Protein AF-A0AAD9UPV0-F1 (afdb_monomer)

pLDDT: mean 84.67, std 16.64, range [31.12, 98.31]

Sequence (282 aa):
MSSLKITVLGAGQDVGRSCIVATFPSRRIMLDCGAHCGFLDHRRYPALQLLGNVKDYDAHVAILSSRQGEQDACSSDQDEDLDPFMQNAAEKDASKRSKAREERFLMACKKQAMKKTLENVTSTVDCAIMSHFHMDHVGALPFYTEHIGYRGPIYMTFPTRGLSPILLRDCAQVSANRAKGQDPSRNVSILLNRNVKQAPISEEQLQELDPWSFTIDNVAKSFTRAIPMQLRATHNVSRVNITPYYAGHVLGASVVHVECDGLSLVYTGLLDFAQQCGSRGL

Structure (mmCIF, N/CA/C/O backbone):
data_AF-A0AAD9UPV0-F1
#
_entry.id   AF-A0AAD9UPV0-F1
#
loop_
_atom_site.group_PDB
_atom_site.id
_atom_site.type_symbol
_atom_site.label_atom_id
_atom_site.label_alt_id
_atom_site.label_comp_id
_atom_site.label_asym_id
_atom_site.label_entity_id
_atom_site.label_seq_id
_atom_site.pdbx_PDB_ins_code
_atom_site.Cartn_x
_atom_site.Cartn_y
_atom_site.Cartn_z
_atom_site.occupancy
_atom_site.B_iso_or_equiv
_atom_site.auth_seq_id
_atom_site.auth_comp_id
_atom_site.auth_asym_id
_atom_site.auth_atom_id
_atom_site.pdbx_PDB_model_num
ATOM 1 N N . MET A 1 1 ? -16.221 11.833 23.357 1.00 55.97 1 MET A N 1
ATOM 2 C CA . MET A 1 1 ? -16.811 11.275 22.122 1.00 55.97 1 MET A CA 1
ATOM 3 C C . MET A 1 1 ? -15.747 10.430 21.447 1.00 55.97 1 MET A C 1
ATOM 5 O O . MET A 1 1 ? -14.678 10.964 21.181 1.00 55.97 1 MET A O 1
ATOM 9 N N . SER A 1 2 ? -15.984 9.133 21.239 1.00 78.25 2 SER A N 1
ATOM 10 C CA . SER A 1 2 ? -15.152 8.322 20.345 1.00 78.25 2 SER A CA 1
ATOM 11 C C . SER A 1 2 ? -15.348 8.848 18.921 1.00 78.25 2 SER A C 1
ATOM 13 O O . SER A 1 2 ? -16.478 8.938 18.448 1.00 78.25 2 SER A O 1
ATOM 15 N N . SER A 1 3 ? -14.273 9.284 18.267 1.00 90.06 3 SER A N 1
ATOM 16 C CA . SER A 1 3 ? -14.327 9.805 16.900 1.00 90.06 3 SER A CA 1
ATOM 17 C C . SER A 1 3 ? -13.547 8.896 15.955 1.00 90.06 3 SER A C 1
ATOM 19 O O . SER A 1 3 ? -12.445 8.449 16.268 1.00 90.06 3 SER A O 1
ATOM 21 N N . LEU A 1 4 ? -14.143 8.616 14.796 1.00 95.06 4 LEU A N 1
ATOM 22 C CA . LEU A 1 4 ? -13.495 7.966 13.662 1.00 95.06 4 LEU A CA 1
ATOM 23 C C . LEU A 1 4 ? -13.110 9.050 12.658 1.00 95.06 4 LEU A C 1
ATOM 25 O O . LEU A 1 4 ? -13.969 9.802 12.198 1.00 95.06 4 LEU A O 1
ATOM 29 N N . LYS A 1 5 ? -11.826 9.129 12.304 1.00 96.50 5 LYS A N 1
ATOM 30 C CA . LYS A 1 5 ? -11.332 10.037 11.264 1.00 96.50 5 LYS A CA 1
ATOM 31 C C . LYS A 1 5 ? -10.938 9.242 10.027 1.00 96.50 5 LYS A C 1
ATOM 33 O O . LYS A 1 5 ? -10.112 8.337 10.117 1.00 96.50 5 LYS A O 1
ATOM 38 N N . ILE A 1 6 ? -11.479 9.625 8.876 1.00 97.06 6 ILE A N 1
ATOM 39 C CA . ILE A 1 6 ? -11.099 9.070 7.577 1.00 97.06 6 ILE A CA 1
ATOM 40 C C . ILE A 1 6 ? -10.195 10.068 6.859 1.00 97.06 6 ILE A C 1
ATOM 42 O O . ILE A 1 6 ? -10.564 11.227 6.673 1.00 97.06 6 ILE A O 1
ATOM 46 N N . THR A 1 7 ? -9.017 9.611 6.451 1.00 96.94 7 THR A N 1
ATOM 47 C CA . THR A 1 7 ? -8.080 10.378 5.629 1.00 96.94 7 THR A CA 1
ATOM 48 C C . THR A 1 7 ? -7.904 9.651 4.303 1.00 96.94 7 THR A C 1
ATOM 50 O O . THR A 1 7 ? -7.454 8.508 4.277 1.00 96.94 7 THR A O 1
ATOM 53 N N . VAL A 1 8 ? -8.249 10.305 3.198 1.00 97.25 8 VAL A N 1
ATOM 54 C CA . VAL A 1 8 ? -8.070 9.752 1.851 1.00 97.25 8 VAL A CA 1
ATOM 55 C C . VAL A 1 8 ? -6.688 10.156 1.342 1.00 97.25 8 VAL A C 1
ATOM 57 O O . VAL A 1 8 ? -6.403 11.345 1.221 1.00 97.25 8 VAL A O 1
ATOM 60 N N . LEU A 1 9 ? -5.821 9.175 1.082 1.00 96.56 9 LEU A N 1
ATOM 61 C CA . LEU A 1 9 ? -4.462 9.392 0.568 1.00 96.56 9 LEU A CA 1
ATOM 62 C C . LEU A 1 9 ? -4.374 9.215 -0.953 1.00 96.56 9 LEU A C 1
ATOM 64 O O . LEU A 1 9 ? -3.438 9.711 -1.579 1.00 96.56 9 LEU A O 1
ATOM 68 N N . GLY A 1 10 ? -5.337 8.516 -1.548 1.00 95.75 10 GLY A N 1
ATOM 69 C CA . GLY A 1 10 ? -5.476 8.336 -2.989 1.00 95.75 10 GLY A CA 1
ATOM 70 C C . GLY A 1 10 ? -6.873 7.830 -3.354 1.00 95.75 10 GLY A C 1
ATOM 71 O O . GLY A 1 10 ? -7.651 7.485 -2.465 1.00 95.75 10 GLY A O 1
ATOM 72 N N . ALA A 1 11 ? -7.207 7.853 -4.647 1.00 92.31 11 ALA A N 1
ATOM 73 C CA . ALA A 1 11 ? -8.563 7.660 -5.188 1.00 92.31 11 ALA A CA 1
ATOM 74 C C . ALA A 1 11 ? -9.633 8.669 -4.696 1.00 92.31 11 ALA A C 1
ATOM 76 O O . ALA A 1 11 ? -10.836 8.446 -4.825 1.00 92.31 11 ALA A O 1
ATOM 77 N N . GLY A 1 12 ? -9.221 9.809 -4.129 1.00 89.19 12 GLY A N 1
ATOM 78 C CA . GLY A 1 12 ? -10.128 10.910 -3.796 1.00 89.19 12 GLY A CA 1
ATOM 79 C C . GLY A 1 12 ? -10.375 11.789 -5.019 1.00 89.19 12 GLY A C 1
ATOM 80 O O . GLY A 1 12 ? -9.472 12.518 -5.412 1.00 89.19 12 GLY A O 1
ATOM 81 N N . GLN A 1 13 ? -11.579 11.724 -5.600 1.00 89.75 13 GLN A N 1
ATOM 82 C CA . GLN A 1 13 ? -11.924 12.400 -6.869 1.00 89.75 13 GLN A CA 1
ATOM 83 C C . GLN A 1 13 ? -11.008 12.003 -8.046 1.00 89.75 13 GLN A C 1
ATOM 85 O O . GLN A 1 13 ? -10.804 12.781 -8.974 1.00 89.75 13 GLN A O 1
ATOM 90 N N . ASP A 1 14 ? -10.447 10.794 -7.997 1.00 88.50 14 ASP A N 1
ATOM 91 C CA . ASP A 1 14 ? -9.485 10.269 -8.967 1.00 88.50 14 ASP A CA 1
ATOM 92 C C . ASP A 1 14 ? -9.620 8.739 -9.046 1.00 88.50 14 ASP A C 1
ATOM 94 O O . ASP A 1 14 ? -10.119 8.118 -8.104 1.00 88.50 14 ASP A O 1
ATOM 98 N N . VAL A 1 15 ? -9.173 8.125 -10.143 1.00 88.44 15 VAL A N 1
ATOM 99 C CA . VAL A 1 15 ? -9.162 6.662 -10.318 1.00 88.44 15 VAL A CA 1
ATOM 100 C C . VAL A 1 15 ? -7.724 6.170 -10.279 1.00 88.44 15 VAL A C 1
ATOM 102 O O . VAL A 1 15 ? -6.872 6.657 -11.012 1.00 88.44 15 VAL A O 1
ATOM 105 N N . GLY A 1 16 ? -7.450 5.170 -9.447 1.00 90.31 16 GLY A N 1
ATOM 106 C CA . GLY A 1 16 ? -6.096 4.672 -9.230 1.00 90.31 16 GLY A CA 1
ATOM 107 C C . GLY A 1 16 ? -5.569 5.016 -7.844 1.00 90.31 16 GLY A C 1
ATOM 108 O O . GLY A 1 16 ? -6.123 5.866 -7.143 1.00 90.31 16 GLY A O 1
ATOM 109 N N . ARG A 1 17 ? -4.449 4.384 -7.464 1.00 95.62 17 ARG A N 1
ATOM 110 C CA . ARG A 1 17 ? -3.730 4.634 -6.197 1.00 95.62 17 ARG A CA 1
ATOM 111 C C . ARG A 1 17 ? -4.622 4.626 -4.947 1.00 95.62 17 ARG A C 1
ATOM 113 O O . ARG A 1 17 ? -4.410 5.429 -4.039 1.00 95.62 17 ARG A O 1
ATOM 120 N N . SER A 1 18 ? -5.613 3.738 -4.897 1.00 97.69 18 SER A N 1
ATOM 121 C CA . SER A 1 18 ? -6.549 3.620 -3.778 1.00 97.69 18 SER A CA 1
ATOM 122 C C . SER A 1 18 ? -5.794 3.431 -2.470 1.00 97.69 18 SER A C 1
ATOM 124 O O . SER A 1 18 ? -4.971 2.524 -2.336 1.00 97.69 18 SER A O 1
ATOM 126 N N . CYS A 1 19 ? -6.038 4.334 -1.524 1.00 98.06 19 CYS A N 1
ATOM 127 C CA . CYS A 1 19 ? -5.463 4.265 -0.191 1.00 98.06 19 CYS A CA 1
ATOM 128 C C . CYS A 1 19 ? -6.255 5.167 0.749 1.00 98.06 19 CYS A C 1
ATOM 130 O O . CYS A 1 19 ? -6.278 6.394 0.598 1.00 98.06 19 CYS A O 1
ATOM 132 N N . ILE A 1 20 ? -6.912 4.553 1.723 1.00 98.12 20 ILE A N 1
ATOM 133 C CA . ILE A 1 20 ? -7.723 5.238 2.724 1.00 98.12 20 ILE A CA 1
ATOM 134 C C . ILE A 1 20 ? -7.208 4.846 4.098 1.00 98.12 20 ILE A C 1
ATOM 136 O O . ILE A 1 20 ? -6.902 3.690 4.358 1.00 98.12 20 ILE A O 1
ATOM 140 N N . VAL A 1 21 ? -7.120 5.810 5.002 1.00 97.94 21 VAL A N 1
ATOM 141 C CA . VAL A 1 21 ? -6.643 5.587 6.361 1.00 97.94 21 VAL A CA 1
ATOM 142 C C . VAL A 1 21 ? -7.761 5.899 7.338 1.00 97.94 21 VAL A C 1
ATOM 144 O O . VAL A 1 21 ? -8.195 7.045 7.462 1.00 97.94 21 VAL A O 1
ATOM 147 N N . ALA A 1 22 ? -8.213 4.869 8.043 1.00 97.44 22 ALA A N 1
ATOM 148 C CA . ALA A 1 22 ? -9.207 4.962 9.097 1.00 97.44 22 ALA A CA 1
ATOM 149 C C . ALA A 1 22 ? -8.503 5.053 10.454 1.00 97.44 22 ALA A C 1
ATOM 151 O O . ALA A 1 22 ? -7.816 4.125 10.873 1.00 97.44 22 ALA A O 1
ATOM 152 N N . THR A 1 23 ? -8.649 6.186 11.136 1.00 96.81 23 THR A N 1
ATOM 153 C CA . THR A 1 23 ? -8.103 6.411 12.480 1.00 96.81 23 THR A CA 1
ATOM 154 C C . THR A 1 23 ? -9.227 6.298 13.500 1.00 96.81 23 THR A C 1
ATOM 156 O O . THR A 1 23 ? -10.042 7.211 13.639 1.00 96.81 23 THR A O 1
ATOM 159 N N . PHE A 1 24 ? -9.261 5.159 14.178 1.00 95.69 24 PHE A N 1
ATOM 160 C CA . PHE A 1 24 ? -10.041 4.903 15.382 1.00 95.69 24 PHE A CA 1
ATOM 161 C C . PHE A 1 24 ? -9.331 5.511 16.605 1.00 95.69 24 PHE A C 1
ATOM 163 O O . PHE A 1 24 ? -8.149 5.859 16.517 1.00 95.69 24 PHE A O 1
ATOM 170 N N . PRO A 1 25 ? -10.011 5.632 17.760 1.00 94.25 25 PRO A N 1
ATOM 171 C CA . PRO A 1 25 ? -9.398 6.146 18.983 1.00 94.25 25 PRO A CA 1
ATOM 172 C C . PRO A 1 25 ? -8.113 5.422 19.405 1.00 94.25 25 PRO A C 1
ATOM 174 O O . PRO A 1 25 ? -7.173 6.077 19.849 1.00 94.25 25 PRO A O 1
ATOM 177 N N . SER A 1 26 ? -8.060 4.093 19.271 1.00 92.62 26 SER A N 1
ATOM 178 C CA . SER A 1 26 ? -6.908 3.286 19.692 1.00 92.62 26 SER A CA 1
ATOM 179 C C . SER A 1 26 ? -6.050 2.750 18.547 1.00 92.62 26 SER A C 1
ATOM 181 O O . SER A 1 26 ? -4.950 2.261 18.809 1.00 92.62 26 SER A O 1
ATOM 183 N N . ARG A 1 27 ? -6.537 2.805 17.299 1.00 94.19 27 ARG A N 1
ATOM 184 C CA . ARG A 1 27 ? -5.902 2.155 16.142 1.00 94.19 27 ARG A CA 1
ATOM 185 C C . ARG A 1 27 ? -6.005 2.971 14.864 1.00 94.19 27 ARG A C 1
ATOM 187 O O . ARG A 1 27 ? -6.999 3.648 14.618 1.00 94.19 27 ARG A O 1
ATOM 194 N N . ARG A 1 28 ? -5.014 2.841 13.989 1.00 96.06 28 ARG A N 1
ATOM 195 C CA . ARG A 1 28 ? -5.025 3.394 12.635 1.00 96.06 28 ARG A CA 1
ATOM 196 C C . ARG A 1 28 ? -4.822 2.285 11.612 1.00 96.06 28 ARG A C 1
ATOM 198 O O . ARG A 1 28 ? -3.816 1.585 11.625 1.00 96.06 28 ARG A O 1
ATOM 205 N N . ILE A 1 29 ? -5.778 2.156 10.702 1.00 97.00 29 ILE A N 1
ATOM 206 C CA . ILE A 1 29 ? -5.852 1.071 9.724 1.00 97.00 29 ILE A CA 1
ATOM 207 C C . ILE A 1 29 ? -5.754 1.667 8.325 1.00 97.00 29 ILE A C 1
ATOM 209 O O . ILE A 1 29 ? -6.460 2.625 8.006 1.00 97.00 29 ILE A O 1
ATOM 213 N N . MET A 1 30 ? -4.884 1.101 7.493 1.00 98.12 30 MET A N 1
ATOM 214 C CA . MET A 1 30 ? -4.795 1.423 6.070 1.00 98.12 30 MET A CA 1
ATOM 215 C C . MET A 1 30 ? -5.649 0.442 5.264 1.00 98.12 30 MET A C 1
ATOM 217 O O . MET A 1 30 ? -5.526 -0.769 5.412 1.00 98.12 30 MET A O 1
ATOM 221 N N . LEU A 1 31 ? -6.504 0.974 4.403 1.00 98.19 31 LEU A N 1
ATOM 222 C CA . LEU A 1 31 ? -7.364 0.253 3.476 1.00 98.19 31 LEU A CA 1
ATOM 223 C C . LEU A 1 31 ? -6.836 0.513 2.067 1.00 98.19 31 LEU A C 1
ATOM 225 O O . LEU A 1 31 ? -6.863 1.654 1.601 1.00 98.19 31 LEU A O 1
ATOM 229 N N . ASP A 1 32 ? -6.351 -0.547 1.431 1.00 98.31 32 ASP A N 1
ATOM 230 C CA . ASP A 1 32 ? -5.623 -0.534 0.163 1.00 98.31 32 ASP A CA 1
ATOM 231 C C . ASP A 1 32 ? -4.346 0.328 0.136 1.00 98.31 32 ASP A C 1
ATOM 233 O O . ASP A 1 32 ? -4.127 1.263 0.910 1.00 98.31 32 ASP A O 1
ATOM 237 N N . CYS A 1 33 ? -3.437 -0.055 -0.755 1.00 97.81 33 CYS A N 1
ATOM 238 C CA . CYS A 1 33 ? -2.178 0.625 -1.020 1.00 97.81 33 CYS A CA 1
ATOM 239 C C . CYS A 1 33 ? -1.845 0.474 -2.510 1.00 97.81 33 CYS A C 1
ATOM 241 O O . CYS A 1 33 ? -0.976 -0.298 -2.925 1.00 97.81 33 CYS A O 1
ATOM 243 N N . GLY A 1 34 ? -2.613 1.177 -3.335 1.00 97.50 34 GLY A N 1
ATOM 244 C CA . GLY A 1 34 ? -2.556 1.081 -4.786 1.00 97.50 34 GLY A CA 1
ATOM 245 C C . GLY A 1 34 ? -1.535 1.979 -5.464 1.00 97.50 34 GLY A C 1
ATOM 246 O O . GLY A 1 34 ? -1.057 2.947 -4.883 1.00 97.50 34 GLY A O 1
ATOM 247 N N . ALA A 1 35 ? -1.303 1.738 -6.752 1.00 96.62 35 ALA A N 1
ATOM 248 C CA . ALA A 1 35 ? -0.568 2.632 -7.641 1.00 96.62 35 ALA A CA 1
ATOM 249 C C . ALA A 1 35 ? -1.458 3.161 -8.776 1.00 96.62 35 ALA A C 1
ATOM 251 O O . ALA A 1 35 ? -2.405 2.514 -9.211 1.00 96.62 35 ALA A O 1
ATOM 252 N N . HIS A 1 36 ? -1.139 4.341 -9.289 1.00 94.81 36 HIS A N 1
ATOM 253 C CA . HIS A 1 36 ? -1.743 4.907 -10.482 1.00 94.81 36 HIS A CA 1
ATOM 254 C C . HIS A 1 36 ? -0.853 4.590 -11.691 1.00 94.81 36 HIS A C 1
ATOM 256 O O . HIS A 1 36 ? 0.172 5.237 -11.911 1.00 94.81 36 HIS A O 1
ATOM 262 N N . CYS A 1 37 ? -1.255 3.611 -12.505 1.00 86.38 37 CYS A N 1
ATOM 263 C CA . CYS A 1 37 ? -0.453 3.093 -13.624 1.00 86.38 37 CYS A CA 1
ATOM 264 C C . CYS A 1 37 ? -0.162 4.123 -14.733 1.00 86.38 37 CYS A C 1
ATOM 266 O O . CYS A 1 37 ? 0.770 3.938 -15.513 1.00 86.38 37 CYS A O 1
ATOM 268 N N . GLY A 1 38 ? -0.934 5.213 -14.803 1.00 86.69 38 GLY A N 1
ATOM 269 C CA . GLY A 1 38 ? -0.711 6.296 -15.765 1.00 86.69 38 GLY A CA 1
ATOM 270 C C . GLY A 1 38 ? 0.412 7.273 -15.396 1.00 86.69 38 GLY A C 1
ATOM 271 O O . GLY A 1 38 ? 0.881 7.998 -16.271 1.00 86.69 38 GLY A O 1
ATOM 272 N N . PHE A 1 39 ? 0.868 7.305 -14.136 1.00 88.50 39 PHE A N 1
ATOM 273 C CA . PHE A 1 39 ? 1.894 8.253 -13.693 1.00 88.50 39 PHE A CA 1
ATOM 274 C C . PHE A 1 39 ? 3.249 7.576 -13.518 1.00 88.50 39 PHE A C 1
ATOM 276 O O . PHE A 1 39 ? 3.375 6.505 -12.925 1.00 88.50 39 PHE A O 1
ATOM 283 N N . LEU A 1 40 ? 4.287 8.253 -14.003 1.00 82.25 40 LEU A N 1
ATOM 284 C CA . LEU A 1 40 ? 5.673 7.842 -13.801 1.00 82.25 40 LEU A CA 1
ATOM 285 C C . LEU A 1 40 ? 6.378 8.600 -12.677 1.00 82.25 40 LEU A C 1
ATOM 287 O O . LEU A 1 40 ? 7.463 8.196 -12.281 1.00 82.25 40 LEU A O 1
ATOM 291 N N . ASP A 1 41 ? 5.771 9.664 -12.168 1.00 83.94 41 ASP A N 1
ATOM 292 C CA . ASP A 1 41 ? 6.351 10.516 -11.140 1.00 83.94 41 ASP A CA 1
ATOM 293 C C . ASP A 1 41 ? 5.821 10.174 -9.738 1.00 83.94 41 ASP A C 1
ATOM 295 O O . ASP A 1 41 ? 5.123 9.183 -9.526 1.00 83.94 41 ASP A O 1
ATOM 299 N N . HIS A 1 42 ? 6.120 11.040 -8.769 1.00 83.00 42 HIS A N 1
ATOM 300 C CA . HIS A 1 42 ? 5.623 10.964 -7.393 1.00 83.00 42 HIS A CA 1
ATOM 301 C C . HIS A 1 42 ? 4.093 10.807 -7.242 1.00 83.00 42 HIS A C 1
ATOM 303 O O . HIS A 1 42 ? 3.641 10.348 -6.197 1.00 83.00 42 HIS A O 1
ATOM 309 N N . ARG A 1 43 ? 3.278 11.152 -8.253 1.00 89.56 43 ARG A N 1
ATOM 310 C CA . ARG A 1 43 ? 1.815 10.960 -8.240 1.00 89.56 43 ARG A CA 1
ATOM 311 C C . ARG A 1 43 ? 1.406 9.501 -8.440 1.00 89.56 43 ARG A C 1
ATOM 313 O O . ARG A 1 43 ? 0.238 9.180 -8.232 1.00 89.56 43 ARG A O 1
ATOM 320 N N . ARG A 1 44 ? 2.345 8.629 -8.831 1.00 93.25 44 ARG A N 1
ATOM 321 C CA . ARG A 1 44 ? 2.142 7.183 -8.995 1.00 93.25 44 ARG A CA 1
ATOM 322 C C . ARG A 1 44 ? 1.604 6.532 -7.727 1.00 93.25 44 ARG A C 1
ATOM 324 O O . ARG A 1 44 ? 0.796 5.619 -7.829 1.00 93.25 44 ARG A O 1
ATOM 331 N N . TYR A 1 45 ? 2.030 6.975 -6.551 1.00 96.00 45 TYR A N 1
ATOM 332 C CA . TYR A 1 45 ? 1.614 6.379 -5.283 1.00 96.00 45 TYR A CA 1
ATOM 333 C C . TYR A 1 45 ? 0.698 7.307 -4.483 1.00 96.00 45 TYR A C 1
ATOM 335 O O . TYR A 1 45 ? 0.546 8.485 -4.830 1.00 96.00 45 TYR A O 1
ATOM 343 N N . PRO A 1 46 ? 0.051 6.784 -3.427 1.00 96.75 46 PRO A N 1
ATOM 344 C CA . PRO A 1 46 ? -0.756 7.595 -2.536 1.00 96.75 46 PRO A CA 1
ATOM 345 C C . PRO A 1 46 ? 0.085 8.681 -1.866 1.00 96.75 46 PRO A C 1
ATOM 347 O O . PRO A 1 46 ? 1.306 8.561 -1.740 1.00 96.75 46 PRO A O 1
ATOM 350 N N . ALA A 1 47 ? -0.580 9.726 -1.382 1.00 95.06 47 ALA A N 1
ATOM 351 C CA . ALA A 1 47 ? 0.029 10.829 -0.647 1.00 95.06 47 ALA A CA 1
ATOM 352 C C . ALA A 1 47 ? 0.463 10.408 0.775 1.00 95.06 47 ALA A C 1
ATOM 354 O O . ALA A 1 47 ? -0.030 10.924 1.778 1.00 95.06 47 ALA A O 1
ATOM 355 N N . LEU A 1 48 ? 1.391 9.452 0.871 1.00 95.06 48 LEU A N 1
ATOM 356 C CA . LEU A 1 48 ? 1.855 8.848 2.123 1.00 95.06 48 LEU A CA 1
ATOM 357 C C . LEU A 1 48 ? 2.466 9.868 3.092 1.00 95.06 48 LEU A C 1
ATOM 359 O O . LEU A 1 48 ? 2.411 9.655 4.299 1.00 95.06 48 LEU A O 1
ATOM 363 N N . GLN A 1 49 ? 2.976 11.002 2.602 1.00 92.94 49 GLN A N 1
ATOM 364 C CA . GLN A 1 49 ? 3.482 12.095 3.437 1.00 92.94 49 GLN A CA 1
ATOM 365 C C . GLN A 1 49 ? 2.438 12.628 4.434 1.00 92.94 49 GLN A C 1
ATOM 367 O O . GLN A 1 49 ? 2.805 13.113 5.500 1.00 92.94 49 GLN A O 1
ATOM 372 N N . LEU A 1 50 ? 1.142 12.484 4.131 1.00 93.94 50 LEU A N 1
ATOM 373 C CA . LEU A 1 50 ? 0.047 12.892 5.018 1.00 93.94 50 LEU A CA 1
ATOM 374 C C . LEU A 1 50 ? -0.124 11.970 6.240 1.00 93.94 50 LEU A C 1
ATOM 376 O O . LEU A 1 50 ? -0.914 12.280 7.131 1.00 93.94 50 LEU A O 1
ATOM 380 N N . LEU A 1 51 ? 0.579 10.831 6.293 1.00 93.56 51 LEU A N 1
ATOM 381 C CA . LEU A 1 51 ? 0.641 9.992 7.494 1.00 93.56 51 LEU A CA 1
ATOM 382 C C . LEU A 1 51 ? 1.461 10.653 8.610 1.00 93.56 51 LEU A C 1
ATOM 384 O O . LEU A 1 51 ? 1.168 10.419 9.784 1.00 93.56 51 LEU A O 1
ATOM 388 N N . GLY A 1 52 ? 2.464 11.456 8.237 1.00 90.75 52 GLY A N 1
ATOM 389 C CA . GLY A 1 52 ? 3.337 12.199 9.141 1.00 90.75 52 GLY A CA 1
ATOM 390 C C . GLY A 1 52 ? 3.007 13.693 9.176 1.00 90.75 52 GLY A C 1
ATOM 391 O O . GLY A 1 52 ? 1.887 14.115 8.886 1.00 90.75 52 GLY A O 1
ATOM 392 N N . ASN A 1 53 ? 3.995 14.510 9.542 1.00 91.00 53 ASN A N 1
ATOM 393 C CA . ASN A 1 53 ? 3.854 15.963 9.559 1.00 91.00 53 ASN A CA 1
ATOM 394 C C . ASN A 1 53 ? 4.235 16.567 8.199 1.00 91.00 53 ASN A C 1
ATOM 396 O O . ASN A 1 53 ? 5.393 16.532 7.784 1.00 91.00 53 ASN A O 1
ATOM 400 N N . VAL A 1 54 ? 3.252 17.167 7.526 1.00 91.38 54 VAL A N 1
ATOM 401 C CA . VAL A 1 54 ? 3.422 17.768 6.193 1.00 91.38 54 VAL A CA 1
ATOM 402 C C . VAL A 1 54 ? 4.437 18.913 6.205 1.00 91.38 54 VAL A C 1
ATOM 404 O O . VAL A 1 54 ? 5.212 19.041 5.266 1.00 91.38 54 VAL A O 1
ATOM 407 N N . LYS A 1 55 ? 4.506 19.699 7.289 1.00 92.44 55 LYS A N 1
ATOM 408 C CA . LYS A 1 55 ? 5.471 20.806 7.389 1.00 92.44 55 LYS A CA 1
ATOM 409 C C . LYS A 1 55 ? 6.913 20.304 7.385 1.00 92.44 55 LYS A C 1
ATOM 411 O O . LYS A 1 55 ? 7.771 20.910 6.751 1.00 92.44 55 LYS A O 1
ATOM 416 N N . ASP A 1 56 ? 7.157 19.183 8.059 1.00 92.12 56 ASP A N 1
ATOM 417 C CA . ASP A 1 56 ? 8.483 18.570 8.120 1.00 92.12 56 ASP A CA 1
ATOM 418 C C . ASP A 1 56 ? 8.853 17.974 6.757 1.00 92.12 56 ASP A C 1
ATOM 420 O O . ASP A 1 56 ? 9.988 18.112 6.303 1.00 92.12 56 ASP A O 1
ATOM 424 N N . TYR A 1 57 ? 7.879 17.376 6.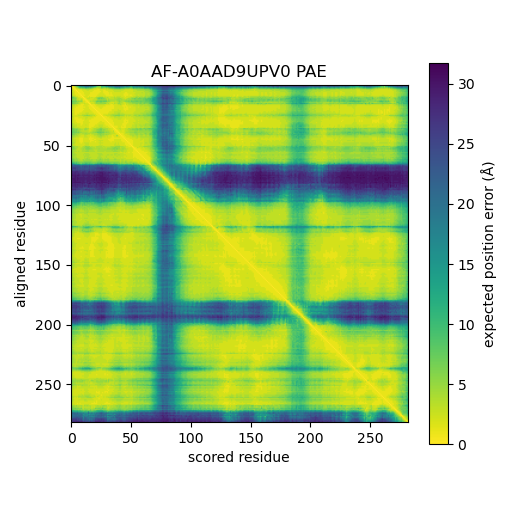060 1.00 93.06 57 TYR A N 1
ATOM 425 C CA . TYR A 1 57 ? 8.053 16.918 4.681 1.00 93.06 57 TYR A CA 1
ATOM 426 C C . TYR A 1 57 ? 8.430 18.066 3.737 1.00 93.06 57 TYR A C 1
ATOM 428 O O . TYR A 1 57 ? 9.440 17.963 3.041 1.00 93.06 57 TYR A O 1
ATOM 436 N N . ASP A 1 58 ? 7.679 19.168 3.745 1.00 93.25 58 ASP A N 1
ATOM 437 C CA . ASP A 1 58 ? 7.941 20.320 2.874 1.00 93.25 58 ASP A CA 1
ATOM 438 C C . ASP A 1 58 ? 9.309 20.952 3.174 1.00 93.25 58 ASP A C 1
ATOM 440 O O . ASP A 1 58 ? 10.068 21.266 2.254 1.00 93.25 58 ASP A O 1
ATOM 444 N N . ALA A 1 59 ? 9.676 21.057 4.457 1.00 93.75 59 ALA A N 1
ATOM 445 C CA . ALA A 1 59 ? 10.997 21.518 4.873 1.00 93.75 59 ALA A CA 1
ATOM 446 C C . ALA A 1 59 ? 12.115 20.588 4.372 1.00 93.75 59 ALA A C 1
ATOM 448 O O . ALA A 1 59 ? 13.130 21.056 3.852 1.00 93.75 59 ALA A O 1
ATOM 449 N N . HIS A 1 60 ? 11.938 19.267 4.475 1.00 93.38 60 HIS A N 1
ATOM 450 C CA . HIS A 1 60 ? 12.901 18.306 3.942 1.00 93.38 60 HIS A CA 1
ATOM 451 C C . HIS A 1 60 ? 13.028 18.384 2.422 1.00 93.38 60 HIS A C 1
ATOM 453 O O . HIS A 1 60 ? 14.149 18.318 1.922 1.00 93.38 60 HIS A O 1
ATOM 459 N N . VAL A 1 61 ? 11.919 18.538 1.692 1.00 93.00 61 VAL A N 1
ATOM 460 C CA . VAL A 1 61 ? 11.955 18.717 0.235 1.00 93.00 61 VAL A CA 1
ATOM 461 C C . VAL A 1 61 ? 12.754 19.969 -0.113 1.00 93.00 61 VAL A C 1
ATOM 463 O O . VAL A 1 61 ? 13.683 19.857 -0.906 1.00 93.00 61 VAL A O 1
ATOM 466 N N . ALA A 1 62 ? 12.471 21.107 0.530 1.00 92.94 62 ALA A N 1
ATOM 467 C CA . ALA A 1 62 ? 13.164 22.370 0.274 1.00 92.94 62 ALA A CA 1
ATOM 468 C C . ALA A 1 62 ? 14.682 22.280 0.520 1.00 92.94 62 ALA A C 1
ATOM 470 O O . ALA A 1 62 ? 15.473 22.732 -0.309 1.00 92.94 62 ALA A O 1
ATOM 471 N N . ILE A 1 63 ? 15.094 21.648 1.626 1.00 93.31 63 ILE A N 1
ATOM 472 C CA . ILE A 1 63 ? 16.512 21.445 1.975 1.00 93.31 63 ILE A CA 1
ATOM 473 C C . ILE A 1 63 ? 17.210 20.499 0.989 1.00 93.31 63 ILE A C 1
ATOM 475 O O . ILE A 1 63 ? 18.383 20.677 0.672 1.00 93.31 63 ILE A O 1
ATOM 479 N N . LEU A 1 64 ? 16.526 19.446 0.537 1.00 91.06 64 LEU A N 1
ATOM 480 C CA . LEU A 1 64 ? 17.115 18.476 -0.386 1.00 91.06 64 LEU A CA 1
ATOM 481 C C . LEU A 1 64 ? 17.212 19.034 -1.806 1.00 91.06 64 LEU A C 1
ATOM 483 O O . LEU A 1 64 ? 18.209 18.777 -2.474 1.00 91.06 64 LEU A O 1
ATOM 487 N N . SER A 1 65 ? 16.227 19.822 -2.243 1.00 89.12 65 SER A N 1
ATOM 488 C CA . SER A 1 65 ? 16.255 20.460 -3.558 1.00 89.12 65 SER A CA 1
ATOM 489 C C . SER A 1 65 ? 17.297 21.575 -3.657 1.00 89.12 65 SER A C 1
ATOM 491 O O . SER A 1 65 ? 17.894 21.744 -4.713 1.00 89.12 65 SER A O 1
ATOM 493 N N . SER A 1 66 ? 17.570 22.320 -2.577 1.00 85.81 66 SER A N 1
ATOM 494 C CA . SER A 1 66 ? 18.555 23.415 -2.611 1.00 85.81 66 SER A CA 1
ATOM 495 C C . SER A 1 66 ? 20.004 22.934 -2.748 1.00 85.81 66 SER A C 1
ATOM 497 O O . SER A 1 66 ? 20.830 23.639 -3.321 1.00 85.81 66 SER A O 1
ATOM 499 N N . ARG A 1 67 ? 20.311 21.709 -2.301 1.00 76.75 67 ARG A N 1
ATOM 500 C CA . ARG A 1 67 ? 21.646 21.088 -2.420 1.00 76.75 67 ARG A CA 1
ATOM 501 C C . ARG A 1 67 ? 22.078 20.790 -3.860 1.00 76.75 67 ARG A C 1
ATOM 503 O O . ARG A 1 67 ? 23.256 20.544 -4.093 1.00 76.75 67 ARG A O 1
ATOM 510 N N . GLN A 1 68 ? 21.152 20.820 -4.817 1.00 61.47 68 GLN A N 1
ATOM 511 C CA . GLN A 1 68 ? 21.445 20.619 -6.238 1.00 61.47 68 GLN A CA 1
ATOM 512 C C . GLN A 1 68 ? 22.284 21.766 -6.825 1.00 61.47 68 GLN A C 1
ATOM 514 O O . GLN A 1 68 ? 23.204 21.526 -7.604 1.00 61.47 68 GLN A O 1
ATOM 519 N N . GLY A 1 69 ? 22.020 23.005 -6.385 1.00 52.16 69 GLY A N 1
ATOM 520 C CA . GLY A 1 69 ? 22.693 24.202 -6.899 1.00 52.16 69 GLY A CA 1
ATOM 521 C C . GLY A 1 69 ? 24.191 24.269 -6.585 1.00 52.16 69 GLY A C 1
ATOM 522 O O . GLY A 1 69 ? 24.928 24.942 -7.296 1.00 52.16 69 GLY A O 1
ATOM 523 N N . GLU A 1 70 ? 24.658 23.549 -5.561 1.00 47.31 70 GLU A N 1
ATOM 524 C CA . GLU A 1 70 ? 26.078 23.507 -5.184 1.00 47.31 70 GLU A CA 1
ATOM 525 C C . GLU A 1 70 ? 26.873 22.432 -5.948 1.00 47.31 70 GLU A C 1
ATOM 527 O O . GLU A 1 70 ? 28.081 22.577 -6.117 1.00 47.31 70 GLU A O 1
ATOM 532 N N . GLN A 1 71 ? 26.224 21.366 -6.437 1.00 44.38 71 GLN A N 1
ATOM 533 C CA . GLN A 1 71 ? 26.898 20.273 -7.158 1.00 44.38 71 GLN A CA 1
ATOM 534 C C . GLN A 1 71 ? 26.976 20.503 -8.671 1.00 44.38 71 GLN A C 1
ATOM 536 O O . GLN A 1 71 ? 27.987 20.154 -9.283 1.00 44.38 71 GLN A O 1
ATOM 541 N N . ASP A 1 72 ? 25.965 21.130 -9.277 1.00 42.38 72 ASP A N 1
ATOM 542 C CA . ASP A 1 72 ? 25.970 21.403 -10.722 1.00 42.38 72 ASP A CA 1
ATOM 543 C C . ASP A 1 72 ? 26.964 22.525 -11.109 1.00 42.38 72 ASP A C 1
ATOM 545 O O . ASP A 1 72 ? 27.456 22.543 -12.236 1.00 42.38 72 ASP A O 1
ATOM 549 N N . ALA A 1 73 ? 27.367 23.389 -10.164 1.00 37.34 73 ALA A N 1
ATOM 550 C CA . ALA A 1 73 ? 28.384 24.434 -10.365 1.00 37.34 73 ALA A CA 1
ATOM 551 C C . ALA A 1 73 ? 29.824 23.903 -10.557 1.00 37.34 73 ALA A C 1
ATOM 553 O O . ALA A 1 73 ? 30.718 24.673 -10.896 1.00 37.34 73 ALA A O 1
ATOM 554 N N . CYS A 1 74 ? 30.064 22.605 -10.336 1.00 31.12 74 CYS A N 1
ATOM 555 C CA . CYS A 1 74 ? 31.395 21.986 -10.375 1.00 31.12 74 CYS A CA 1
ATOM 556 C C . CYS A 1 74 ? 31.634 21.106 -11.625 1.00 31.12 74 CYS A C 1
ATOM 558 O O . CYS A 1 74 ? 32.662 20.445 -11.719 1.00 31.12 74 CYS A O 1
ATOM 560 N N . SER A 1 75 ? 30.691 21.044 -12.579 1.00 37.06 75 SER A N 1
ATOM 561 C CA . SER A 1 75 ? 30.762 20.089 -13.710 1.00 37.06 75 SER A CA 1
ATOM 562 C C . SER A 1 75 ? 30.595 20.694 -15.111 1.00 37.06 75 SER A C 1
ATOM 564 O O . SER A 1 75 ? 30.397 19.957 -16.074 1.00 37.06 75 SER A O 1
ATOM 566 N N . SER A 1 76 ? 30.707 22.017 -15.256 1.00 36.41 76 SER A N 1
ATOM 567 C CA . SER A 1 76 ? 30.764 22.666 -16.570 1.00 36.41 76 SER A CA 1
ATOM 568 C C . SER A 1 76 ? 32.202 22.763 -17.079 1.00 36.41 76 SER A C 1
ATOM 570 O O . SER A 1 76 ? 32.803 23.825 -16.971 1.00 36.41 76 SER A O 1
ATOM 572 N N . ASP A 1 77 ? 32.746 21.689 -17.646 1.00 38.41 77 ASP A N 1
ATOM 573 C CA . ASP A 1 77 ? 33.929 21.805 -18.497 1.00 38.41 77 ASP A CA 1
ATOM 574 C C . ASP A 1 77 ? 33.838 20.830 -19.679 1.00 38.41 77 ASP A C 1
ATOM 576 O O . ASP A 1 77 ? 33.751 19.618 -19.497 1.00 38.41 77 ASP A O 1
ATOM 580 N N . GLN A 1 78 ? 33.928 21.437 -20.869 1.00 43.97 78 GLN A N 1
ATOM 581 C CA . GLN A 1 78 ? 34.256 20.883 -22.189 1.00 43.97 78 GLN A CA 1
ATOM 582 C C . GLN A 1 78 ? 33.156 20.146 -22.967 1.00 43.97 78 GLN A C 1
ATOM 584 O O . GLN A 1 78 ? 32.857 18.991 -22.706 1.00 43.97 78 GLN A O 1
ATOM 589 N N . ASP A 1 79 ? 32.661 20.822 -24.010 1.00 34.16 79 ASP A N 1
ATOM 590 C CA . ASP A 1 79 ? 32.319 20.227 -25.309 1.00 34.16 79 ASP A CA 1
ATOM 591 C C . ASP A 1 79 ? 32.495 21.332 -26.378 1.00 34.16 79 ASP A C 1
ATOM 593 O O . ASP A 1 79 ? 31.576 22.106 -26.655 1.00 34.16 79 ASP A O 1
ATOM 597 N N . GLU A 1 80 ? 33.711 21.458 -26.927 1.00 45.53 80 GLU A N 1
ATOM 598 C CA . GLU A 1 80 ? 33.970 22.213 -28.163 1.00 45.53 80 GLU A CA 1
ATOM 599 C C . GLU A 1 80 ? 33.899 21.268 -29.379 1.00 45.53 80 GLU A C 1
ATOM 601 O O . GLU A 1 80 ? 34.270 20.099 -29.296 1.00 45.53 80 GLU A O 1
ATOM 606 N N . ASP A 1 81 ? 33.431 21.827 -30.500 1.00 48.75 81 ASP A N 1
ATOM 607 C CA . ASP A 1 81 ? 33.337 21.274 -31.862 1.00 48.75 81 ASP A CA 1
ATOM 608 C C . ASP A 1 81 ? 32.170 20.320 -32.198 1.00 48.75 81 ASP A C 1
ATOM 610 O O . ASP A 1 81 ? 32.327 19.113 -32.384 1.00 48.75 81 ASP A O 1
ATOM 614 N N . LEU A 1 82 ? 30.982 20.904 -32.436 1.00 50.28 82 LEU A N 1
ATOM 615 C CA . LEU A 1 82 ? 29.891 20.269 -33.194 1.00 50.28 82 LEU A CA 1
ATOM 616 C C . LEU A 1 82 ? 29.357 21.166 -34.327 1.00 50.28 82 LEU A C 1
ATOM 618 O O . LEU A 1 82 ? 29.146 22.367 -34.161 1.00 50.28 82 LEU A O 1
ATOM 622 N N . ASP A 1 83 ? 29.111 20.518 -35.467 1.00 54.62 83 ASP A N 1
ATOM 623 C CA . ASP A 1 83 ? 28.750 21.061 -36.785 1.00 54.62 83 ASP A CA 1
ATOM 624 C C . ASP A 1 83 ? 27.476 21.963 -36.768 1.00 54.62 83 ASP A C 1
ATOM 626 O O . ASP A 1 83 ? 26.440 21.543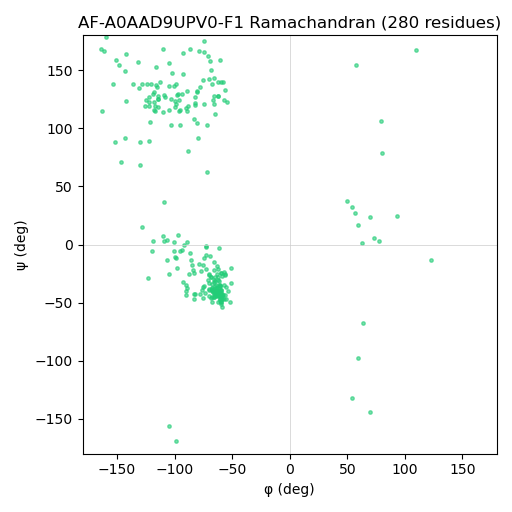 -36.226 1.00 54.62 83 ASP A O 1
ATOM 630 N N . PRO A 1 84 ? 27.466 23.166 -37.393 1.00 57.59 84 PRO A N 1
ATOM 631 C CA . PRO A 1 84 ? 26.399 24.170 -37.224 1.00 57.59 84 PRO A CA 1
ATOM 63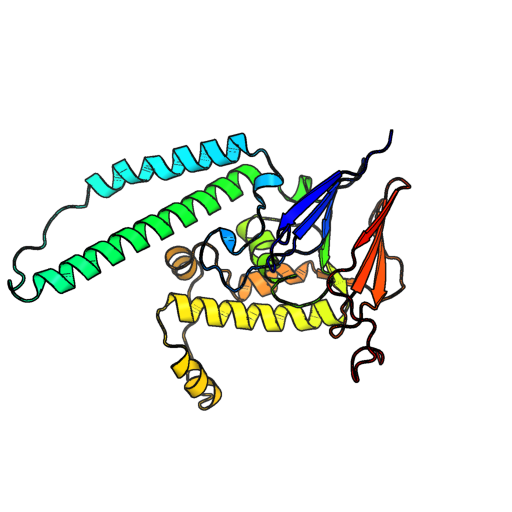2 C C . PRO A 1 84 ? 24.983 23.762 -37.672 1.00 57.59 84 PRO A C 1
ATOM 634 O O . PRO A 1 84 ? 23.992 24.341 -37.229 1.00 57.59 84 PRO A O 1
ATOM 637 N N . PHE A 1 85 ? 24.844 22.755 -38.543 1.00 54.59 85 PHE A N 1
ATOM 638 C CA . PHE A 1 85 ? 23.536 22.286 -39.031 1.00 54.59 85 PHE A CA 1
ATOM 639 C C . PHE A 1 85 ? 22.861 21.239 -38.121 1.00 54.59 85 PHE A C 1
ATOM 641 O O . PHE A 1 85 ? 21.662 20.990 -38.260 1.00 54.59 85 PHE A O 1
ATOM 648 N N . MET A 1 86 ? 23.594 20.650 -37.166 1.00 54.41 86 MET A N 1
ATOM 649 C CA . MET A 1 86 ? 23.087 19.659 -36.197 1.00 54.41 86 MET A CA 1
ATOM 650 C C . MET A 1 86 ? 22.751 20.275 -34.824 1.00 54.41 86 MET A C 1
ATOM 652 O O . MET A 1 86 ? 22.065 19.642 -34.016 1.00 54.41 86 MET A O 1
ATOM 656 N N . GLN A 1 87 ? 23.167 21.522 -34.574 1.00 55.50 87 GLN A N 1
ATOM 657 C CA . GLN A 1 87 ? 23.015 22.216 -33.288 1.00 55.50 87 GLN A CA 1
ATOM 658 C C . GLN A 1 87 ? 21.553 22.349 -32.845 1.00 55.50 87 GLN A C 1
ATOM 660 O O . GLN A 1 87 ? 21.234 22.013 -31.715 1.00 55.50 87 GLN A O 1
ATOM 665 N N . ASN A 1 88 ? 20.616 22.687 -33.735 1.00 54.75 88 ASN A N 1
ATOM 666 C CA . ASN A 1 88 ? 19.210 22.886 -33.344 1.00 54.75 88 ASN A CA 1
ATOM 667 C C . ASN A 1 88 ? 18.492 21.614 -32.838 1.00 54.75 88 ASN A C 1
ATOM 669 O O . ASN A 1 88 ? 17.557 21.703 -32.037 1.00 54.75 88 ASN A O 1
ATOM 673 N N . ALA A 1 89 ? 18.873 20.427 -33.327 1.00 55.66 89 ALA A N 1
ATOM 674 C CA . ALA A 1 89 ? 18.321 19.154 -32.853 1.00 55.66 89 ALA A CA 1
ATOM 675 C C . ALA A 1 89 ? 19.044 18.686 -31.582 1.00 55.66 89 ALA A C 1
ATOM 677 O O . ALA A 1 89 ? 18.389 18.297 -30.614 1.00 55.66 89 ALA A O 1
ATOM 678 N N . ALA A 1 90 ? 20.375 18.814 -31.559 1.00 57.97 90 ALA A N 1
ATOM 679 C CA . ALA A 1 90 ? 21.211 18.486 -30.410 1.00 57.97 90 ALA A CA 1
ATOM 680 C C . ALA A 1 90 ? 20.908 19.373 -29.188 1.00 57.97 90 ALA A C 1
ATOM 682 O O . ALA A 1 90 ? 20.786 18.855 -28.084 1.00 57.97 90 ALA A O 1
ATOM 683 N N . GLU A 1 91 ? 20.681 20.675 -29.371 1.00 59.19 91 GLU A N 1
ATOM 684 C CA . GLU A 1 91 ? 20.301 21.624 -28.315 1.00 59.19 91 GLU A CA 1
ATOM 685 C C . GLU A 1 91 ? 18.904 21.333 -27.754 1.00 59.19 91 GLU A C 1
ATOM 687 O O . GLU A 1 91 ? 18.693 21.358 -26.538 1.00 59.19 91 GLU A O 1
ATOM 692 N N . LYS A 1 92 ? 17.934 20.995 -28.619 1.00 59.38 92 LYS A N 1
ATOM 693 C CA . LYS A 1 92 ? 16.593 20.572 -28.178 1.00 59.38 92 LYS A CA 1
ATOM 694 C C . LYS A 1 92 ? 16.648 19.268 -27.387 1.00 59.38 92 LYS A C 1
ATOM 696 O O . LYS A 1 92 ? 15.930 19.134 -26.393 1.00 59.38 92 LYS A O 1
ATOM 701 N N . ASP A 1 93 ? 17.487 18.324 -27.797 1.00 61.09 93 ASP A N 1
ATOM 702 C CA . ASP A 1 93 ? 17.668 17.058 -27.088 1.00 61.09 93 ASP A CA 1
ATOM 703 C C . ASP A 1 93 ? 18.478 17.222 -25.794 1.00 61.09 93 ASP A C 1
ATOM 705 O O . ASP A 1 93 ? 18.130 16.607 -24.783 1.00 61.09 93 ASP A O 1
ATOM 709 N N . ALA A 1 94 ? 19.474 18.110 -25.761 1.00 64.25 94 ALA A N 1
ATOM 710 C CA . ALA A 1 94 ? 20.216 18.479 -24.556 1.00 64.25 94 ALA A CA 1
ATOM 711 C C . ALA A 1 94 ? 19.306 19.164 -23.523 1.00 64.25 94 ALA A C 1
ATOM 713 O O . ALA A 1 94 ? 19.292 18.777 -22.353 1.00 64.25 94 ALA A O 1
ATOM 714 N N . SER A 1 95 ? 18.456 20.101 -23.961 1.00 68.81 95 SER A N 1
ATOM 715 C CA . SER A 1 95 ? 17.463 20.761 -23.104 1.00 68.81 95 SER A CA 1
ATOM 716 C C . SER A 1 95 ? 16.451 19.767 -22.516 1.00 68.81 95 SER A C 1
ATOM 718 O O . SER A 1 95 ? 16.145 19.818 -21.323 1.00 68.81 95 SER A O 1
ATOM 720 N N . LYS A 1 96 ? 15.965 18.803 -23.312 1.00 69.81 96 LYS A N 1
ATOM 721 C CA . LYS A 1 96 ? 15.075 17.730 -22.827 1.00 69.81 96 LYS A CA 1
ATOM 722 C C . LYS A 1 96 ? 15.763 16.804 -21.824 1.00 69.81 96 LYS A C 1
ATOM 724 O O . LYS A 1 96 ? 15.150 16.444 -20.821 1.00 69.81 96 LYS A O 1
ATOM 729 N N . ARG A 1 97 ? 17.018 16.417 -22.078 1.00 67.25 97 ARG A N 1
ATOM 730 C CA . ARG A 1 97 ? 17.810 15.574 -21.164 1.00 67.25 97 ARG A CA 1
ATOM 731 C C . ARG A 1 97 ? 18.076 16.282 -19.837 1.00 67.25 97 ARG A C 1
ATOM 733 O O . ARG A 1 97 ? 17.933 15.652 -18.794 1.00 67.25 97 ARG A O 1
ATOM 740 N N . SER A 1 98 ? 18.389 17.577 -19.882 1.00 76.25 98 SER A N 1
ATOM 741 C CA . SER A 1 98 ? 18.575 18.417 -18.695 1.00 76.25 98 SER A CA 1
ATOM 742 C C . SER A 1 98 ? 17.303 18.468 -17.837 1.00 76.25 98 SER A C 1
ATOM 744 O O . SER A 1 98 ? 17.340 18.099 -16.664 1.00 76.25 98 SER A O 1
ATOM 746 N N . LYS A 1 99 ? 16.142 18.750 -18.447 1.00 79.94 99 LYS A N 1
ATOM 747 C CA . LYS A 1 99 ? 14.843 18.731 -17.745 1.00 79.94 99 LYS A CA 1
ATOM 748 C C . LYS A 1 99 ? 14.504 17.367 -17.143 1.00 79.94 99 LYS A C 1
ATOM 750 O O . LYS A 1 99 ? 14.070 17.287 -16.001 1.00 79.94 99 LYS A O 1
ATOM 755 N N . ALA A 1 100 ? 14.730 16.280 -17.882 1.00 78.62 100 ALA A N 1
ATOM 756 C CA . ALA A 1 100 ? 14.473 14.930 -17.379 1.00 78.62 100 ALA A CA 1
ATOM 757 C C . ALA A 1 100 ? 15.383 14.563 -16.192 1.00 78.62 100 ALA A C 1
ATOM 759 O O . ALA A 1 100 ? 14.950 13.866 -15.273 1.00 78.62 100 ALA A O 1
ATOM 760 N N . ARG A 1 101 ? 16.641 15.026 -16.196 1.00 83.50 101 ARG A N 1
ATOM 761 C CA . ARG A 1 101 ? 17.575 14.851 -15.075 1.00 83.50 101 ARG A CA 1
ATOM 762 C C . ARG A 1 101 ? 17.104 15.623 -13.841 1.00 83.50 101 ARG A C 1
ATOM 764 O O . ARG A 1 101 ? 17.085 15.050 -12.755 1.00 83.50 101 ARG A O 1
ATOM 771 N N . GLU A 1 102 ? 16.677 16.869 -14.016 1.00 85.06 102 GLU A N 1
ATOM 772 C CA . GLU A 1 102 ? 16.140 17.708 -12.939 1.00 85.06 102 GLU A CA 1
ATOM 773 C C . GLU A 1 102 ? 14.861 17.111 -12.327 1.00 85.06 102 GLU A C 1
ATOM 775 O O . GLU A 1 102 ? 14.747 16.984 -11.107 1.00 85.06 102 GLU A O 1
ATOM 780 N N . GLU A 1 103 ? 13.930 16.633 -13.158 1.00 85.00 103 GLU A N 1
ATOM 781 C CA . GLU A 1 103 ? 12.719 15.953 -12.688 1.00 85.00 103 GLU A CA 1
ATOM 782 C C . GLU A 1 103 ? 13.041 14.691 -11.875 1.00 85.00 103 GLU A C 1
ATOM 784 O O . GLU A 1 103 ? 12.459 14.479 -10.808 1.00 85.00 103 GLU A O 1
ATOM 789 N N . ARG A 1 104 ? 13.987 13.861 -12.338 1.00 87.00 104 ARG A N 1
ATOM 790 C CA . ARG A 1 104 ? 14.430 12.661 -11.604 1.00 87.00 104 ARG A CA 1
ATOM 791 C C . ARG A 1 104 ? 15.068 13.014 -10.268 1.00 87.00 104 ARG A C 1
ATOM 793 O O . ARG A 1 104 ? 14.772 12.360 -9.267 1.00 87.00 104 ARG A O 1
ATOM 800 N N . PHE A 1 105 ? 15.895 14.055 -10.237 1.00 89.56 105 PHE A N 1
ATOM 801 C CA . PHE A 1 105 ? 16.493 14.540 -9.000 1.00 89.56 105 PHE A CA 1
ATOM 802 C C . PHE A 1 105 ? 15.413 14.988 -8.008 1.00 89.56 105 PHE A C 1
ATOM 804 O O . PHE A 1 105 ? 15.378 14.512 -6.872 1.00 89.56 105 PHE A O 1
ATOM 811 N N . LEU A 1 106 ? 14.448 15.797 -8.455 1.00 90.25 106 LEU A N 1
ATOM 812 C CA . LEU A 1 106 ? 13.333 16.229 -7.613 1.00 90.25 106 LEU A CA 1
ATOM 813 C C . LEU A 1 106 ? 12.506 15.039 -7.096 1.00 90.25 106 LEU A C 1
ATOM 815 O O . LEU A 1 106 ? 12.081 15.026 -5.937 1.00 90.25 106 LEU A O 1
ATOM 819 N N . MET A 1 107 ? 12.286 14.015 -7.925 1.00 89.38 107 MET A N 1
ATOM 820 C CA . MET A 1 107 ? 11.627 12.776 -7.502 1.00 89.38 107 MET A CA 1
ATOM 821 C C . MET A 1 107 ? 12.416 12.042 -6.413 1.00 89.38 107 MET A C 1
ATOM 823 O O . MET A 1 107 ? 11.805 11.566 -5.450 1.00 89.38 107 MET A O 1
ATOM 827 N N . ALA A 1 108 ? 13.742 11.961 -6.533 1.00 91.56 108 ALA A N 1
ATOM 828 C CA . ALA A 1 108 ? 14.608 11.361 -5.522 1.00 91.56 108 ALA A CA 1
ATOM 829 C C . ALA A 1 108 ? 14.566 12.153 -4.203 1.00 91.56 108 ALA A C 1
ATOM 831 O O . ALA A 1 108 ? 14.383 11.556 -3.138 1.00 91.56 108 ALA A O 1
ATOM 832 N N . CYS A 1 109 ? 14.615 13.490 -4.265 1.00 92.69 109 CYS A N 1
ATOM 833 C CA . CYS A 1 109 ? 14.466 14.360 -3.095 1.00 92.69 109 CYS A CA 1
ATOM 834 C C . CYS A 1 109 ? 13.127 14.142 -2.389 1.00 92.69 109 CYS A C 1
ATOM 836 O O . CYS A 1 109 ? 13.101 13.961 -1.173 1.00 92.69 109 CYS A O 1
ATOM 838 N N . LYS A 1 110 ? 12.014 14.092 -3.135 1.00 93.38 110 LYS A N 1
ATOM 839 C CA . LYS A 1 110 ? 10.679 13.826 -2.573 1.00 93.38 110 LYS A CA 1
ATOM 840 C C . LYS A 1 110 ? 10.602 12.460 -1.889 1.00 93.38 110 LYS A C 1
ATOM 842 O O . LYS A 1 110 ? 10.079 12.363 -0.781 1.00 93.38 110 LYS A O 1
ATOM 847 N N . LYS A 1 111 ? 11.166 11.411 -2.499 1.00 92.69 111 LYS A N 1
ATOM 848 C CA . LYS A 1 111 ? 11.251 10.076 -1.879 1.00 92.69 111 LYS A CA 1
ATOM 849 C C . LYS A 1 111 ? 12.054 10.119 -0.578 1.00 92.69 111 LYS A C 1
ATOM 851 O O . LYS A 1 111 ? 11.620 9.571 0.434 1.00 92.69 111 LYS A O 1
ATOM 856 N N . GLN A 1 112 ? 13.213 10.773 -0.583 1.00 92.62 112 GLN A N 1
ATOM 857 C CA . GLN A 1 112 ? 14.065 10.862 0.600 1.00 92.62 112 GLN A CA 1
ATOM 858 C C . GLN A 1 112 ? 13.425 11.702 1.714 1.00 92.62 112 GLN A C 1
ATOM 860 O O . GLN A 1 112 ? 13.503 11.311 2.878 1.00 92.62 112 GLN A O 1
ATOM 865 N N . ALA A 1 113 ? 12.756 12.806 1.373 1.00 93.19 113 ALA A N 1
ATOM 866 C CA . ALA A 1 113 ? 11.970 13.599 2.313 1.00 93.19 113 ALA A CA 1
ATOM 867 C C . ALA A 1 113 ? 10.868 12.751 2.955 1.00 93.19 113 ALA A C 1
ATOM 869 O O . ALA A 1 113 ? 10.764 12.710 4.175 1.00 93.19 113 ALA A O 1
ATOM 870 N N . MET A 1 114 ? 10.122 11.987 2.149 1.00 92.88 114 MET A N 1
ATOM 871 C CA . MET A 1 114 ? 9.082 11.084 2.643 1.00 92.88 114 MET A CA 1
ATOM 872 C C . MET A 1 114 ? 9.642 10.043 3.620 1.00 92.88 114 MET A C 1
ATOM 874 O O . MET A 1 114 ? 9.057 9.824 4.677 1.00 92.88 114 MET A O 1
ATOM 878 N N . LYS A 1 115 ? 10.799 9.446 3.309 1.00 92.62 115 LYS A N 1
ATOM 879 C CA . LYS A 1 115 ? 11.463 8.477 4.193 1.00 92.62 115 LYS A CA 1
ATOM 880 C C . LYS A 1 115 ? 11.896 9.099 5.527 1.00 92.62 115 LYS A C 1
ATOM 882 O O . LYS A 1 115 ? 11.795 8.439 6.553 1.00 92.62 115 LYS A O 1
ATOM 887 N N . LYS A 1 116 ? 12.354 10.356 5.520 1.00 91.88 116 LYS A N 1
ATOM 888 C CA . LYS A 1 116 ? 12.721 11.093 6.742 1.00 91.88 116 LYS A CA 1
ATOM 889 C C . LYS A 1 116 ? 11.499 11.462 7.582 1.00 91.88 116 LYS A C 1
ATOM 891 O O . LYS A 1 116 ? 11.511 11.258 8.787 1.00 91.88 116 LYS A O 1
ATOM 896 N N . THR A 1 117 ? 10.429 11.945 6.953 1.00 92.25 117 THR A N 1
ATOM 897 C CA . THR A 1 117 ? 9.178 12.285 7.652 1.00 92.25 117 THR A CA 1
ATOM 898 C C . THR A 1 117 ? 8.499 11.054 8.257 1.00 92.25 117 THR A C 1
ATOM 900 O O . THR A 1 117 ? 7.831 11.157 9.282 1.00 92.25 117 THR A O 1
ATOM 903 N N . LEU A 1 118 ? 8.653 9.887 7.625 1.00 91.19 118 LEU A N 1
ATOM 904 C CA . LEU A 1 118 ? 8.009 8.631 8.014 1.00 91.19 118 LEU A CA 1
ATOM 905 C C . LEU A 1 118 ? 8.999 7.612 8.598 1.00 91.19 118 LEU A C 1
ATOM 907 O O . LEU A 1 118 ? 8.843 6.414 8.365 1.00 91.19 118 LEU A O 1
ATOM 911 N N . GLU A 1 119 ? 9.996 8.067 9.365 1.00 84.44 119 GLU A N 1
ATOM 912 C CA . GLU A 1 119 ? 11.076 7.217 9.900 1.00 84.44 119 GLU A CA 1
ATOM 913 C C . GLU A 1 119 ? 10.558 5.959 10.626 1.00 84.44 119 GLU A C 1
ATOM 915 O O . GLU A 1 119 ? 11.155 4.888 10.522 1.00 84.44 119 GLU A O 1
ATOM 920 N N . ASN A 1 120 ? 9.395 6.050 11.287 1.00 86.75 120 ASN A N 1
ATOM 921 C CA . ASN A 1 120 ? 8.692 4.899 11.850 1.00 86.75 120 ASN A CA 1
ATOM 922 C C . ASN A 1 120 ? 7.209 4.864 11.449 1.00 86.75 120 ASN A C 1
ATOM 924 O O . ASN A 1 120 ? 6.309 5.017 12.271 1.00 86.75 120 ASN A O 1
ATOM 928 N N . VAL A 1 121 ? 6.922 4.621 10.171 1.00 91.44 121 VAL A N 1
ATOM 929 C CA . VAL A 1 121 ? 5.530 4.494 9.699 1.00 91.44 121 VAL A CA 1
ATOM 930 C C . VAL A 1 121 ? 4.749 3.359 10.386 1.00 91.44 121 VAL A C 1
ATOM 932 O O . VAL A 1 121 ? 3.525 3.423 10.495 1.00 91.44 121 VAL A O 1
ATOM 935 N N . THR A 1 122 ? 5.443 2.338 10.899 1.00 91.50 122 THR A N 1
ATOM 936 C CA . THR A 1 122 ? 4.829 1.191 11.590 1.00 91.50 122 THR A CA 1
ATOM 937 C C . THR A 1 122 ? 4.215 1.578 12.936 1.00 91.50 122 THR A C 1
ATOM 939 O O . THR A 1 122 ? 3.242 0.964 13.352 1.00 91.50 122 THR A O 1
ATOM 942 N N . SER A 1 123 ? 4.727 2.613 13.612 1.00 91.56 123 SER A N 1
ATOM 943 C CA . SER A 1 123 ? 4.069 3.148 14.815 1.00 91.56 123 SER A CA 1
ATOM 944 C C . SER A 1 123 ? 2.834 3.987 14.486 1.00 91.56 123 SER A C 1
ATOM 946 O O . SER A 1 123 ? 2.005 4.241 15.355 1.00 91.56 123 SER A O 1
ATOM 948 N N . THR A 1 124 ? 2.718 4.433 13.233 1.00 92.62 124 THR A N 1
ATOM 949 C CA . THR A 1 124 ? 1.631 5.297 12.777 1.00 92.62 124 THR A CA 1
ATOM 950 C C . THR A 1 124 ? 0.445 4.490 12.266 1.00 92.62 124 THR A C 1
ATOM 952 O O . THR A 1 124 ? -0.690 4.885 12.504 1.00 92.62 124 THR A O 1
ATOM 955 N N . VAL A 1 125 ? 0.687 3.394 11.545 1.00 95.44 125 VAL A N 1
ATOM 956 C CA . VAL A 1 125 ? -0.344 2.516 10.973 1.00 95.44 125 VAL A CA 1
ATOM 957 C C . VAL A 1 125 ? -0.194 1.127 11.586 1.00 95.44 125 VAL A C 1
ATOM 959 O O . VAL A 1 125 ? 0.856 0.511 11.460 1.00 95.44 125 VAL A O 1
ATOM 962 N N . ASP A 1 126 ? -1.241 0.607 12.219 1.00 95.25 126 ASP A N 1
ATOM 963 C CA . ASP A 1 126 ? -1.186 -0.680 12.917 1.00 95.25 126 ASP A CA 1
ATOM 964 C C . ASP A 1 126 ? -1.255 -1.867 11.956 1.00 95.25 126 ASP A C 1
ATOM 966 O O . ASP A 1 126 ? -0.522 -2.842 12.105 1.00 95.25 126 ASP A O 1
ATOM 970 N N . CYS A 1 127 ? -2.136 -1.799 10.959 1.00 95.62 127 CYS A N 1
ATOM 971 C CA . CYS A 1 127 ? -2.292 -2.830 9.940 1.00 95.62 127 CYS A CA 1
ATOM 972 C C . CYS A 1 127 ? -2.723 -2.231 8.599 1.00 95.62 127 CYS A C 1
ATOM 974 O O . CYS A 1 127 ? -3.355 -1.171 8.544 1.00 95.62 127 CYS A O 1
ATOM 976 N N . ALA A 1 128 ? -2.392 -2.934 7.519 1.00 97.44 128 ALA A N 1
ATOM 977 C CA . ALA A 1 128 ? -2.897 -2.649 6.183 1.00 97.44 128 ALA A CA 1
ATOM 978 C C . ALA A 1 128 ? -3.818 -3.786 5.727 1.00 97.44 128 ALA A C 1
ATOM 980 O O . ALA A 1 128 ? -3.513 -4.952 5.967 1.00 97.44 128 ALA A O 1
ATOM 981 N N . ILE A 1 129 ? -4.931 -3.471 5.070 1.00 98.06 129 ILE A N 1
ATOM 982 C CA . ILE A 1 129 ? -5.894 -4.452 4.567 1.00 98.06 129 ILE A CA 1
ATOM 983 C C . ILE A 1 129 ? -6.107 -4.205 3.078 1.00 98.06 129 ILE A C 1
ATOM 985 O O . ILE A 1 129 ? -6.545 -3.121 2.699 1.00 98.06 129 ILE A O 1
ATOM 989 N N . MET A 1 130 ? -5.792 -5.198 2.248 1.00 98.31 130 MET A N 1
ATOM 990 C CA . MET A 1 130 ? -5.967 -5.133 0.798 1.00 98.31 130 MET A CA 1
ATOM 991 C C . MET A 1 130 ? -7.285 -5.798 0.394 1.00 98.31 130 MET A C 1
ATOM 993 O O . MET A 1 130 ? -7.551 -6.941 0.778 1.00 98.31 130 MET A O 1
ATOM 997 N N . SER A 1 131 ? -8.087 -5.102 -0.405 1.00 97.56 131 SER A N 1
ATOM 998 C CA . SER A 1 131 ? -9.400 -5.549 -0.865 1.00 97.56 131 SER A CA 1
ATOM 999 C C . SER A 1 131 ? -9.301 -6.609 -1.960 1.00 97.56 131 SER A C 1
ATOM 1001 O O . SER A 1 131 ? -10.000 -7.621 -1.888 1.00 97.56 131 SER A O 1
ATOM 1003 N N . HIS A 1 132 ? -8.443 -6.394 -2.962 1.00 97.56 132 HIS A N 1
ATOM 1004 C CA . HIS A 1 132 ? -8.224 -7.292 -4.099 1.00 97.56 132 HIS A CA 1
ATOM 1005 C C . HIS A 1 132 ? -6.874 -7.029 -4.784 1.00 97.56 132 HIS A C 1
ATOM 1007 O O . HIS A 1 132 ? -6.121 -6.156 -4.375 1.00 97.56 132 HIS A O 1
ATOM 1013 N N . PHE A 1 133 ? -6.540 -7.811 -5.815 1.00 97.06 133 PHE A N 1
ATOM 1014 C CA . PHE A 1 133 ? -5.186 -7.874 -6.381 1.00 97.06 133 PHE A CA 1
ATOM 1015 C C . PHE A 1 133 ? -4.880 -6.863 -7.501 1.00 97.06 133 PHE A C 1
ATOM 1017 O O . PHE A 1 133 ? -3.791 -6.919 -8.074 1.00 97.06 133 PHE A O 1
ATOM 1024 N N . HIS A 1 134 ? -5.805 -5.973 -7.870 1.00 96.81 134 HIS A N 1
ATOM 1025 C CA . HIS A 1 134 ? -5.527 -5.007 -8.935 1.00 96.81 134 HIS A CA 1
ATOM 1026 C C . HIS A 1 134 ? -4.470 -3.976 -8.526 1.00 96.81 134 HIS A C 1
ATOM 1028 O O . HIS A 1 134 ? -4.325 -3.613 -7.357 1.00 96.81 134 HIS A O 1
ATOM 1034 N N . MET A 1 135 ? -3.724 -3.479 -9.514 1.00 96.25 135 MET A N 1
ATOM 1035 C CA . MET A 1 135 ? -2.591 -2.574 -9.298 1.00 96.25 135 MET A CA 1
ATOM 1036 C C . MET A 1 135 ? -2.995 -1.252 -8.641 1.00 96.25 135 MET A C 1
ATOM 1038 O O . MET A 1 135 ? -2.234 -0.699 -7.854 1.00 96.25 135 MET A O 1
ATOM 1042 N N . ASP A 1 136 ? -4.205 -0.772 -8.878 1.00 96.94 136 ASP A N 1
ATOM 1043 C CA . ASP A 1 136 ? -4.776 0.394 -8.214 1.00 96.94 136 ASP A CA 1
ATOM 1044 C C . ASP A 1 136 ? -5.176 0.164 -6.754 1.00 96.94 136 ASP A C 1
ATOM 1046 O O . ASP A 1 136 ? -5.537 1.132 -6.091 1.00 96.94 136 ASP A O 1
ATOM 1050 N N . HIS A 1 137 ? -5.018 -1.053 -6.225 1.00 97.81 137 HIS A N 1
ATOM 1051 C CA . HIS A 1 137 ? -5.293 -1.410 -4.829 1.00 97.81 137 HIS A CA 1
ATOM 1052 C C . HIS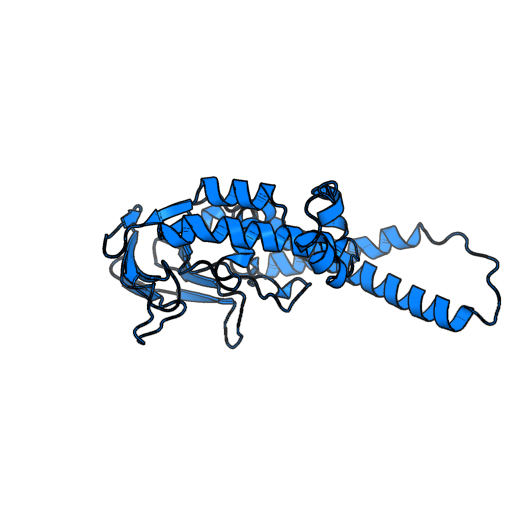 A 1 137 ? -4.086 -2.026 -4.097 1.00 97.81 137 HIS A C 1
ATOM 1054 O O . HIS A 1 137 ? -3.944 -1.817 -2.896 1.00 97.81 137 HIS A O 1
ATOM 1060 N N . VAL A 1 138 ? -3.170 -2.710 -4.799 1.00 97.56 138 VAL A N 1
ATOM 1061 C CA . VAL A 1 138 ? -1.942 -3.296 -4.202 1.00 97.56 138 VAL A CA 1
ATOM 1062 C C . VAL A 1 138 ? -0.631 -2.764 -4.785 1.00 97.56 138 VAL A C 1
ATOM 1064 O O . VAL A 1 138 ? 0.448 -3.114 -4.311 1.00 97.56 138 VAL A O 1
ATOM 1067 N N . GLY A 1 139 ? -0.692 -1.934 -5.827 1.00 97.12 139 GLY A N 1
ATOM 1068 C CA . GLY A 1 139 ? 0.467 -1.530 -6.626 1.00 97.12 139 GLY A CA 1
ATOM 1069 C C . GLY A 1 139 ? 1.549 -0.749 -5.888 1.00 97.12 139 GLY A C 1
ATOM 1070 O O . GLY A 1 139 ? 2.701 -0.784 -6.309 1.00 97.12 139 GLY A O 1
ATOM 1071 N N . ALA A 1 140 ? 1.211 -0.057 -4.799 1.00 97.44 140 ALA A N 1
ATOM 1072 C CA . ALA A 1 140 ? 2.180 0.669 -3.979 1.00 97.44 140 ALA A CA 1
ATOM 1073 C C . ALA A 1 140 ? 2.699 -0.161 -2.801 1.00 97.44 140 ALA A C 1
ATOM 1075 O O . ALA A 1 140 ? 3.603 0.295 -2.102 1.00 97.44 140 ALA A O 1
ATOM 1076 N N . LEU A 1 141 ? 2.179 -1.372 -2.577 1.00 97.19 141 LEU A N 1
ATOM 1077 C CA . LEU A 1 141 ? 2.509 -2.177 -1.405 1.00 97.19 141 LEU A CA 1
ATOM 1078 C C . LEU A 1 141 ? 4.020 -2.459 -1.266 1.00 97.19 141 LEU A C 1
ATOM 1080 O O . LEU A 1 141 ? 4.549 -2.204 -0.182 1.00 97.19 141 LEU A O 1
ATOM 1084 N N . PRO A 1 142 ? 4.761 -2.886 -2.315 1.00 96.81 142 PRO A N 1
ATOM 1085 C CA . PRO A 1 142 ? 6.205 -3.107 -2.191 1.00 96.81 142 PRO A CA 1
ATOM 1086 C C . PRO A 1 142 ? 6.975 -1.819 -1.879 1.00 96.81 142 PRO A C 1
ATOM 1088 O O . PRO A 1 142 ? 7.936 -1.838 -1.110 1.00 96.81 142 PRO A O 1
ATOM 1091 N N . PHE A 1 143 ? 6.529 -0.686 -2.430 1.00 95.75 143 PHE A N 1
ATOM 1092 C CA . PHE A 1 143 ? 7.130 0.614 -2.150 1.00 95.75 143 PHE A CA 1
ATOM 1093 C C . PHE A 1 143 ? 6.867 1.060 -0.708 1.00 95.75 143 PHE A C 1
ATOM 1095 O O . PHE A 1 143 ? 7.791 1.456 0.004 1.00 95.75 143 PHE A O 1
ATOM 1102 N N . TYR A 1 144 ? 5.624 0.936 -0.249 1.00 96.69 144 TYR A N 1
ATOM 1103 C CA . TYR A 1 144 ? 5.225 1.257 1.115 1.00 96.69 144 TYR A CA 1
ATOM 1104 C C . TYR A 1 144 ? 5.987 0.420 2.152 1.00 96.69 144 TYR A C 1
ATOM 1106 O O . TYR A 1 144 ? 6.418 0.940 3.181 1.00 96.69 144 TYR A O 1
ATOM 1114 N N . THR A 1 145 ? 6.230 -0.864 1.884 1.00 96.25 145 THR A N 1
ATOM 1115 C CA . THR A 1 145 ? 6.940 -1.700 2.855 1.00 96.25 145 THR A CA 1
ATOM 1116 C C . THR A 1 145 ? 8.453 -1.578 2.794 1.00 96.25 145 THR A C 1
ATOM 1118 O O . THR A 1 145 ? 9.084 -1.435 3.839 1.00 96.25 145 THR A O 1
ATOM 1121 N N . GLU A 1 146 ? 9.059 -1.632 1.606 1.00 94.50 146 GLU A N 1
ATOM 1122 C CA . GLU A 1 146 ? 10.521 -1.705 1.495 1.00 94.50 146 GLU A CA 1
ATOM 1123 C C . GLU A 1 146 ? 11.193 -0.337 1.362 1.00 94.50 146 GLU A C 1
ATOM 1125 O O . GLU A 1 146 ? 12.288 -0.154 1.892 1.00 94.50 146 GLU A O 1
ATOM 1130 N N . HIS A 1 147 ? 10.552 0.649 0.727 1.00 92.56 147 HIS A N 1
ATOM 1131 C CA . HIS A 1 147 ? 11.136 1.989 0.607 1.00 92.56 147 HIS A CA 1
ATOM 1132 C C . HIS A 1 147 ? 10.744 2.908 1.765 1.00 92.56 147 HIS A C 1
ATOM 1134 O O . HIS A 1 147 ? 11.614 3.602 2.297 1.00 92.56 147 HIS A O 1
ATOM 1140 N N . ILE A 1 148 ? 9.470 2.896 2.174 1.00 94.12 148 ILE A N 1
ATOM 1141 C CA . ILE A 1 148 ? 8.991 3.706 3.310 1.00 94.12 148 ILE A CA 1
ATOM 1142 C C . ILE A 1 148 ? 9.246 3.012 4.653 1.00 94.12 148 ILE A C 1
ATOM 1144 O O . ILE A 1 148 ? 9.424 3.685 5.661 1.00 94.12 148 ILE A O 1
ATOM 1148 N N . GLY A 1 149 ? 9.358 1.681 4.674 1.00 94.12 149 GLY A N 1
ATOM 1149 C CA . GLY A 1 149 ? 9.773 0.940 5.868 1.00 94.12 149 GLY A CA 1
ATOM 1150 C C . GLY A 1 149 ? 8.620 0.450 6.742 1.00 94.12 149 GLY A C 1
ATOM 1151 O O . GLY A 1 149 ? 8.811 0.221 7.936 1.00 94.12 149 GLY A O 1
ATOM 1152 N N . TYR A 1 150 ? 7.424 0.267 6.178 1.00 96.19 150 TYR A N 1
ATOM 1153 C CA . TYR A 1 150 ? 6.331 -0.371 6.905 1.00 96.19 150 TYR A CA 1
ATOM 1154 C C . TYR A 1 150 ? 6.630 -1.850 7.200 1.00 96.19 150 TYR A C 1
ATOM 1156 O O . TYR A 1 150 ? 6.897 -2.648 6.296 1.00 96.19 150 TYR A O 1
ATOM 1164 N N . ARG A 1 151 ? 6.567 -2.227 8.482 1.00 95.31 151 ARG A N 1
ATOM 1165 C CA . ARG A 1 151 ? 6.859 -3.581 8.989 1.00 95.31 151 ARG A CA 1
ATOM 1166 C C . ARG A 1 151 ? 5.671 -4.249 9.689 1.00 95.31 151 ARG A C 1
ATOM 1168 O O . ARG A 1 151 ? 5.828 -5.360 10.187 1.00 95.31 151 ARG A O 1
ATOM 1175 N N . GLY A 1 152 ? 4.507 -3.602 9.721 1.00 94.25 152 GLY A N 1
ATOM 1176 C CA . GLY A 1 152 ? 3.296 -4.169 10.314 1.00 94.25 152 GLY A CA 1
ATOM 1177 C C . GLY A 1 152 ? 2.638 -5.266 9.455 1.00 94.25 152 GLY A C 1
ATOM 1178 O O . GLY A 1 152 ? 3.094 -5.556 8.342 1.00 94.25 152 GLY A O 1
ATOM 1179 N N . PRO A 1 153 ? 1.580 -5.912 9.978 1.00 95.50 153 PRO A N 1
ATOM 1180 C CA . PRO A 1 153 ? 0.845 -6.968 9.290 1.00 95.50 153 PRO A CA 1
ATOM 1181 C C . PRO A 1 153 ? 0.017 -6.444 8.109 1.00 95.50 153 PRO A C 1
ATOM 1183 O O . PRO A 1 153 ? -0.614 -5.386 8.184 1.00 95.50 153 PRO A O 1
ATOM 1186 N N . ILE A 1 154 ? -0.029 -7.237 7.036 1.00 97.69 154 ILE A N 1
ATOM 1187 C CA . ILE A 1 154 ? -0.810 -6.941 5.830 1.00 97.69 154 ILE A CA 1
ATOM 1188 C C . ILE A 1 154 ? -1.856 -8.037 5.655 1.00 97.69 154 ILE A C 1
ATOM 1190 O O . ILE A 1 154 ? -1.508 -9.190 5.418 1.00 97.69 154 ILE A O 1
ATOM 1194 N N . TYR A 1 155 ? -3.129 -7.689 5.742 1.00 97.94 155 TYR A N 1
ATOM 1195 C CA . TYR A 1 155 ? -4.243 -8.618 5.617 1.00 97.94 155 TYR A CA 1
ATOM 1196 C C . TYR A 1 155 ? -4.829 -8.581 4.213 1.00 97.94 155 TYR A C 1
ATOM 1198 O O . TYR A 1 155 ? -4.997 -7.518 3.625 1.00 97.94 155 TYR A O 1
ATOM 1206 N N . MET A 1 156 ? -5.153 -9.745 3.669 1.00 97.94 156 MET A N 1
ATOM 1207 C 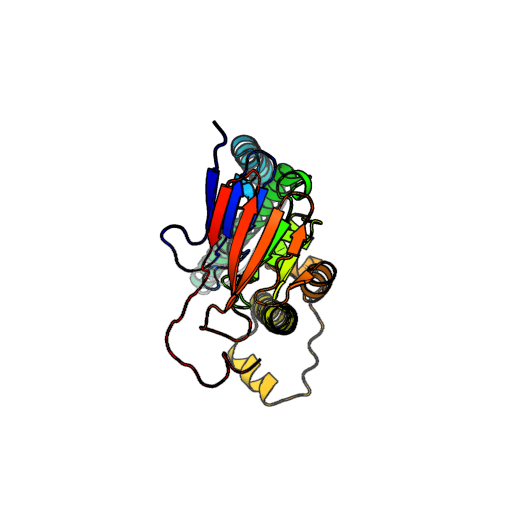CA . MET A 1 156 ? -5.818 -9.883 2.372 1.00 97.94 156 MET A CA 1
ATOM 1208 C C . MET A 1 156 ? -6.441 -11.270 2.269 1.00 97.94 156 MET A C 1
ATOM 1210 O O . MET A 1 156 ? -6.124 -12.144 3.069 1.00 97.94 156 MET A O 1
ATOM 1214 N N . THR A 1 157 ? -7.313 -11.521 1.300 1.00 97.75 157 THR A N 1
ATOM 1215 C CA . THR A 1 157 ? -7.876 -12.868 1.117 1.00 97.75 157 THR A CA 1
ATOM 1216 C C . THR A 1 157 ? -6.836 -13.854 0.573 1.00 97.75 157 THR A C 1
ATOM 1218 O O . THR A 1 157 ? -5.803 -13.460 0.021 1.00 97.75 157 THR A O 1
ATOM 1221 N N . PHE A 1 158 ? -7.107 -15.159 0.703 1.00 97.06 158 PHE A N 1
ATOM 1222 C CA . PHE A 1 158 ? -6.240 -16.205 0.142 1.00 97.06 158 PHE A CA 1
ATOM 1223 C C . PHE A 1 158 ? -5.929 -16.003 -1.351 1.00 97.06 158 PHE A C 1
ATOM 1225 O O . PHE A 1 158 ? -4.742 -16.015 -1.695 1.00 97.06 158 PHE A O 1
ATOM 1232 N N . PRO A 1 159 ? -6.916 -15.763 -2.243 1.00 96.62 159 PRO A N 1
ATOM 1233 C CA . PRO A 1 159 ? -6.601 -15.579 -3.655 1.00 96.62 159 PRO A CA 1
ATOM 1234 C C . PRO A 1 159 ? -5.825 -14.288 -3.921 1.00 96.62 159 PRO A C 1
ATOM 1236 O O . PRO A 1 159 ? -4.883 -14.306 -4.707 1.00 96.62 159 PRO A O 1
ATOM 1239 N N . THR A 1 160 ? -6.134 -13.188 -3.222 1.00 97.56 160 THR A N 1
ATOM 1240 C CA . THR A 1 160 ? -5.365 -11.940 -3.346 1.00 97.56 160 THR A CA 1
ATOM 1241 C C . THR A 1 160 ? -3.904 -12.143 -2.941 1.00 97.56 160 THR A C 1
ATOM 1243 O O . THR A 1 160 ? -3.009 -11.718 -3.666 1.00 97.56 160 THR A O 1
ATOM 1246 N N . ARG A 1 161 ? -3.626 -12.881 -1.858 1.00 97.19 161 ARG A N 1
ATOM 1247 C CA . ARG A 1 161 ? -2.249 -13.221 -1.457 1.00 97.19 161 ARG A CA 1
ATOM 1248 C C . ARG A 1 161 ? -1.501 -14.035 -2.513 1.00 97.19 161 ARG A C 1
ATOM 1250 O O . ARG A 1 161 ? -0.296 -13.854 -2.665 1.00 97.19 161 ARG A O 1
ATOM 1257 N N . GLY A 1 162 ? -2.194 -14.930 -3.216 1.00 96.56 162 GLY A N 1
ATOM 1258 C CA . GLY A 1 162 ? -1.604 -15.754 -4.272 1.00 96.56 162 GLY A CA 1
ATOM 1259 C C . GLY A 1 162 ? -1.362 -14.998 -5.582 1.00 96.56 162 GLY A C 1
ATOM 1260 O O . GLY A 1 162 ? -0.335 -15.205 -6.225 1.00 96.56 162 GLY A O 1
ATOM 1261 N N . LEU A 1 163 ? -2.285 -14.112 -5.969 1.00 97.06 163 LEU A N 1
ATOM 1262 C CA . LEU A 1 163 ? -2.277 -13.440 -7.273 1.00 97.06 163 LEU A CA 1
ATOM 1263 C C . LEU A 1 163 ? -1.490 -12.125 -7.279 1.00 97.06 163 LEU A C 1
ATOM 1265 O O . LEU A 1 163 ? -0.775 -11.850 -8.244 1.00 97.06 163 LEU A O 1
ATOM 1269 N N . SER A 1 164 ? -1.554 -11.332 -6.206 1.00 97.44 164 SER A N 1
ATOM 1270 C CA . SER A 1 164 ? -0.880 -10.028 -6.145 1.00 97.44 164 SER A CA 1
ATOM 1271 C C . SER A 1 164 ? 0.636 -10.096 -6.406 1.00 97.44 164 SER A C 1
ATOM 1273 O O . SER A 1 164 ? 1.125 -9.277 -7.184 1.00 97.44 164 SER A O 1
ATOM 1275 N N . PRO A 1 165 ? 1.412 -11.063 -5.861 1.00 96.94 165 PRO A N 1
ATOM 1276 C CA . PRO A 1 165 ? 2.843 -11.161 -6.156 1.00 96.94 165 PRO A CA 1
ATOM 1277 C C . PRO A 1 165 ? 3.145 -11.411 -7.635 1.00 96.94 165 PRO A C 1
ATOM 1279 O O . PRO A 1 165 ? 4.182 -10.970 -8.118 1.00 96.94 165 PRO A O 1
ATOM 1282 N N . ILE A 1 166 ? 2.272 -12.123 -8.355 1.00 95.62 166 ILE A N 1
ATOM 1283 C CA . ILE A 1 166 ? 2.461 -12.426 -9.780 1.00 95.62 166 ILE A CA 1
ATOM 1284 C C . ILE A 1 166 ? 2.346 -11.131 -10.590 1.00 95.62 166 ILE A C 1
ATOM 1286 O O . ILE A 1 166 ? 3.254 -10.803 -11.352 1.00 95.62 166 ILE A O 1
ATOM 1290 N N . LEU A 1 167 ? 1.281 -10.360 -10.354 1.00 95.25 167 LEU A N 1
ATOM 1291 C CA . LEU A 1 167 ? 1.039 -9.085 -11.035 1.00 95.25 167 LEU A CA 1
ATOM 1292 C C . LEU A 1 167 ? 2.099 -8.033 -10.693 1.00 95.25 167 LEU A C 1
ATOM 1294 O O . LEU A 1 167 ? 2.592 -7.331 -11.572 1.00 95.25 167 LEU A O 1
ATOM 1298 N N . LEU A 1 168 ? 2.505 -7.951 -9.424 1.00 96.06 168 LEU A N 1
ATOM 1299 C CA . LEU A 1 168 ? 3.529 -7.002 -8.984 1.00 96.06 168 LEU A CA 1
ATOM 1300 C C . LEU A 1 168 ? 4.915 -7.332 -9.552 1.00 96.06 168 LEU A C 1
ATOM 1302 O O . LEU A 1 168 ? 5.680 -6.417 -9.848 1.00 96.06 168 LEU A O 1
ATOM 1306 N N . ARG A 1 169 ? 5.248 -8.618 -9.735 1.00 93.94 169 ARG A N 1
ATOM 1307 C CA . ARG A 1 169 ? 6.500 -9.032 -10.394 1.00 93.94 169 ARG A CA 1
ATOM 1308 C C . ARG A 1 169 ? 6.525 -8.635 -11.863 1.00 93.94 169 ARG A C 1
ATOM 1310 O O . ARG A 1 169 ? 7.536 -8.099 -12.311 1.00 93.94 169 ARG A O 1
ATOM 1317 N N . ASP A 1 170 ? 5.426 -8.864 -12.578 1.00 91.50 170 ASP A N 1
ATOM 1318 C CA . ASP A 1 170 ? 5.292 -8.428 -13.969 1.00 91.50 170 ASP A CA 1
ATOM 1319 C C . ASP A 1 170 ? 5.418 -6.900 -14.074 1.00 91.50 170 ASP A C 1
ATOM 1321 O O . ASP A 1 170 ? 6.248 -6.389 -14.826 1.00 91.50 170 ASP A O 1
ATOM 1325 N N . CYS A 1 171 ? 4.717 -6.163 -13.206 1.00 90.81 171 CYS A N 1
ATOM 1326 C CA . CYS A 1 171 ? 4.813 -4.707 -13.136 1.00 90.81 171 CYS A CA 1
ATOM 1327 C C . CYS A 1 171 ? 6.248 -4.215 -12.870 1.00 90.81 171 CYS A C 1
ATOM 1329 O O . CYS A 1 171 ? 6.705 -3.282 -13.537 1.00 90.81 171 CYS A O 1
ATOM 1331 N N . ALA A 1 172 ? 6.980 -4.846 -11.944 1.00 90.62 172 ALA A N 1
ATOM 1332 C CA . ALA A 1 172 ? 8.377 -4.512 -11.665 1.00 90.62 172 ALA A CA 1
ATOM 1333 C C . ALA A 1 172 ? 9.269 -4.737 -12.898 1.00 90.62 172 ALA A C 1
ATOM 1335 O O . ALA A 1 172 ? 10.103 -3.892 -13.226 1.00 90.62 172 ALA A O 1
ATOM 1336 N N . GLN A 1 173 ? 9.067 -5.844 -13.617 1.00 87.25 173 GLN A N 1
ATOM 1337 C CA . GLN A 1 173 ? 9.833 -6.167 -14.820 1.00 87.25 173 GLN A CA 1
ATOM 1338 C C . GLN A 1 173 ? 9.531 -5.199 -15.971 1.00 87.25 173 GLN A C 1
ATOM 1340 O O . GLN A 1 173 ? 10.455 -4.675 -16.595 1.00 87.25 173 GLN A O 1
ATOM 1345 N N . VAL A 1 174 ? 8.253 -4.900 -16.218 1.00 85.56 174 VAL A N 1
ATOM 1346 C CA . VAL A 1 174 ? 7.828 -3.912 -17.220 1.00 85.56 174 VAL A CA 1
ATOM 1347 C C . VAL A 1 174 ? 8.389 -2.528 -16.888 1.00 85.56 174 VAL A C 1
ATOM 1349 O O . VAL A 1 174 ? 8.929 -1.856 -17.769 1.00 85.56 174 VAL A O 1
ATOM 1352 N N . SER A 1 175 ? 8.327 -2.115 -15.619 1.00 85.81 175 SER A N 1
ATOM 1353 C CA . SER A 1 175 ? 8.856 -0.822 -15.167 1.00 85.81 175 SER A CA 1
ATOM 1354 C C . SER A 1 175 ? 10.374 -0.739 -15.337 1.00 85.81 175 SER A C 1
ATOM 1356 O O . SER A 1 175 ? 10.878 0.255 -15.856 1.00 85.81 175 SER A O 1
ATOM 1358 N N . ALA A 1 176 ? 11.108 -1.801 -14.990 1.00 85.62 176 ALA A N 1
ATOM 1359 C CA . ALA A 1 176 ? 12.555 -1.876 -15.184 1.00 85.62 176 ALA A CA 1
ATOM 1360 C C . ALA A 1 176 ? 12.957 -1.818 -16.669 1.00 85.62 176 ALA A C 1
ATOM 1362 O O . ALA A 1 176 ? 13.903 -1.118 -17.033 1.00 85.62 176 ALA A O 1
ATOM 1363 N N . ASN A 1 177 ? 12.229 -2.514 -17.545 1.00 83.69 177 ASN A N 1
ATOM 1364 C CA . ASN A 1 177 ? 12.497 -2.501 -18.985 1.00 83.69 177 ASN A CA 1
ATOM 1365 C C . ASN A 1 177 ? 12.206 -1.130 -19.603 1.00 83.69 177 ASN A C 1
ATOM 1367 O O . ASN A 1 177 ? 12.996 -0.632 -20.410 1.00 83.69 177 ASN A O 1
ATOM 1371 N N . ARG A 1 178 ? 11.128 -0.474 -19.160 1.00 82.88 178 ARG A N 1
ATOM 1372 C CA . ARG A 1 178 ? 10.812 0.905 -19.543 1.00 82.88 178 ARG A CA 1
ATOM 1373 C C . ARG A 1 178 ? 11.893 1.882 -19.084 1.00 82.88 178 ARG A C 1
ATOM 1375 O O . ARG A 1 178 ? 12.301 2.732 -19.870 1.00 82.88 178 ARG A O 1
ATOM 1382 N N . ALA A 1 179 ? 12.386 1.744 -17.852 1.00 82.19 179 ALA A N 1
ATOM 1383 C CA . ALA A 1 179 ? 13.464 2.575 -17.315 1.00 82.19 179 ALA A CA 1
ATOM 1384 C C . ALA A 1 179 ? 14.765 2.443 -18.133 1.00 82.19 179 ALA A C 1
ATOM 1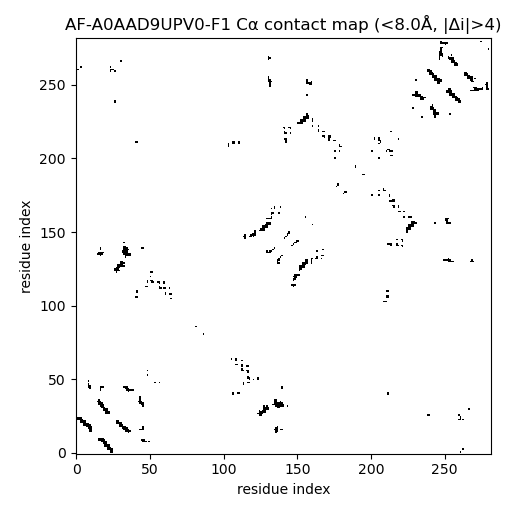386 O O . ALA A 1 179 ? 15.454 3.435 -18.359 1.00 82.19 179 ALA A O 1
ATOM 1387 N N . LYS A 1 180 ? 15.051 1.245 -18.665 1.00 80.25 180 LYS A N 1
ATOM 1388 C CA . LYS A 1 180 ? 16.162 0.979 -19.600 1.00 80.25 180 LYS A CA 1
ATOM 1389 C C . LYS A 1 180 ? 15.938 1.527 -21.022 1.00 80.25 180 LYS A C 1
ATOM 1391 O O . LYS A 1 180 ? 16.798 1.335 -21.876 1.00 80.25 180 LYS A O 1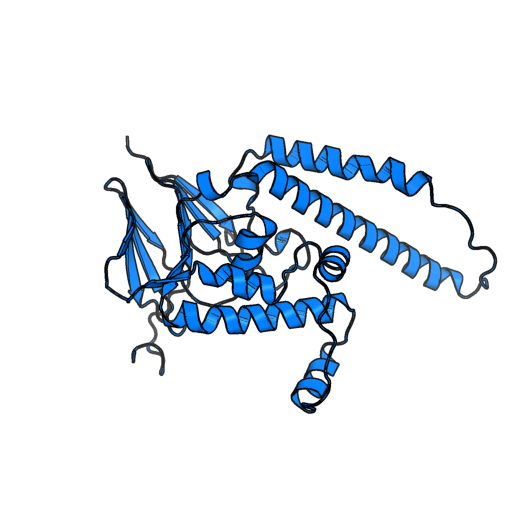
ATOM 1396 N N . GLY A 1 181 ? 14.796 2.158 -21.308 1.00 74.69 181 GLY A N 1
ATOM 1397 C CA . GLY A 1 181 ? 14.459 2.656 -22.645 1.00 74.69 181 GLY A CA 1
ATOM 1398 C C . GLY A 1 181 ? 14.186 1.548 -23.667 1.00 74.69 181 GLY A C 1
ATOM 1399 O O . GLY A 1 181 ? 14.356 1.761 -24.865 1.00 74.69 181 GLY A O 1
ATOM 1400 N N . GLN A 1 182 ? 13.801 0.349 -23.219 1.00 66.44 182 GLN A N 1
ATOM 1401 C CA . GLN A 1 182 ? 13.479 -0.750 -24.125 1.00 66.44 182 GLN A CA 1
ATOM 1402 C C . GLN A 1 182 ? 12.059 -0.595 -24.683 1.00 66.44 182 GLN A C 1
ATOM 1404 O O . GLN A 1 182 ? 11.107 -0.373 -23.936 1.00 66.44 182 GLN A O 1
ATOM 1409 N N . ASP A 1 183 ? 11.927 -0.730 -26.004 1.00 58.66 183 ASP A N 1
ATOM 1410 C CA . ASP A 1 183 ? 10.650 -0.629 -26.717 1.00 58.66 183 ASP A CA 1
ATOM 1411 C C . ASP A 1 183 ? 9.668 -1.731 -26.259 1.00 58.66 183 ASP A C 1
ATOM 1413 O O . ASP A 1 183 ? 10.032 -2.913 -26.293 1.00 58.66 183 ASP A O 1
ATOM 1417 N N . PRO A 1 184 ? 8.422 -1.400 -25.865 1.00 57.88 184 PRO A N 1
ATOM 1418 C CA . PRO A 1 184 ? 7.400 -2.392 -25.525 1.00 57.88 184 PRO A CA 1
ATOM 1419 C C . PRO A 1 184 ? 7.114 -3.402 -26.651 1.00 57.88 184 PRO A C 1
ATOM 1421 O O . PRO A 1 184 ? 6.749 -4.541 -26.361 1.00 57.88 184 PRO A O 1
ATOM 1424 N N . SER A 1 185 ? 7.363 -3.056 -27.917 1.00 56.59 185 SER A N 1
ATOM 1425 C CA . SER A 1 185 ? 7.250 -3.962 -29.071 1.00 56.59 185 SER A CA 1
ATOM 1426 C C . SER A 1 185 ? 8.222 -5.148 -28.983 1.00 56.59 185 SER A C 1
ATOM 1428 O O . SER A 1 185 ? 7.920 -6.252 -29.443 1.00 56.59 185 SER A O 1
ATOM 1430 N N . ARG A 1 186 ? 9.371 -4.972 -28.310 1.00 53.28 186 ARG A N 1
ATOM 1431 C CA . ARG A 1 186 ? 10.298 -6.076 -28.018 1.00 53.28 186 ARG A CA 1
ATOM 1432 C C . ARG A 1 186 ? 9.739 -7.048 -26.981 1.00 53.28 186 ARG A C 1
ATOM 1434 O O . ARG A 1 186 ? 10.095 -8.222 -27.038 1.00 53.28 186 ARG A O 1
ATOM 1441 N N . ASN A 1 187 ? 8.833 -6.632 -26.096 1.00 54.44 187 ASN A N 1
ATOM 1442 C CA . ASN A 1 187 ? 8.221 -7.548 -25.125 1.00 54.44 187 ASN A CA 1
ATOM 1443 C C . ASN A 1 187 ? 7.343 -8.603 -25.815 1.00 54.44 187 ASN A C 1
ATOM 1445 O O . ASN A 1 187 ? 7.339 -9.755 -25.390 1.00 54.44 187 ASN A O 1
ATOM 1449 N N . VAL A 1 188 ? 6.698 -8.265 -26.940 1.00 58.94 188 VAL A N 1
ATOM 1450 C CA . VAL A 1 188 ? 5.989 -9.249 -27.781 1.00 58.94 188 VAL A CA 1
ATOM 1451 C C . VAL A 1 188 ? 6.974 -10.261 -28.370 1.00 58.94 188 VAL A C 1
ATOM 1453 O O . VAL A 1 188 ? 6.738 -11.465 -28.302 1.00 58.94 188 VAL A O 1
ATOM 1456 N N . SER A 1 189 ? 8.128 -9.801 -28.868 1.00 54.41 189 SER A N 1
ATOM 1457 C CA . SER A 1 189 ? 9.182 -10.707 -29.344 1.00 54.41 189 SER A CA 1
ATOM 1458 C C . SER A 1 189 ? 9.789 -11.570 -28.228 1.00 54.41 189 SER A C 1
ATOM 1460 O O . SER A 1 189 ? 10.207 -12.687 -28.500 1.00 54.41 189 SER A O 1
ATOM 1462 N N . ILE A 1 190 ? 9.784 -11.107 -26.973 1.00 57.31 190 ILE A N 1
ATOM 1463 C CA . ILE A 1 190 ? 10.215 -11.879 -25.795 1.00 57.31 190 ILE A CA 1
ATOM 1464 C C . ILE A 1 190 ? 9.176 -12.951 -25.426 1.00 57.31 190 ILE A C 1
ATOM 1466 O O . ILE A 1 190 ? 9.553 -14.086 -25.146 1.00 57.31 190 ILE A O 1
ATOM 1470 N N . LEU A 1 191 ? 7.877 -12.630 -25.476 1.00 59.66 191 LEU A N 1
ATOM 1471 C CA . LEU A 1 191 ? 6.799 -13.611 -25.278 1.00 59.66 191 LEU A CA 1
ATOM 1472 C C . LEU A 1 191 ? 6.834 -14.713 -26.346 1.00 59.66 191 LEU A C 1
ATOM 1474 O O . LEU A 1 191 ? 6.609 -15.882 -26.038 1.00 59.66 191 LEU A O 1
ATOM 1478 N N . LEU A 1 192 ? 7.161 -14.344 -27.586 1.00 64.12 192 LEU A N 1
ATOM 1479 C CA . LEU A 1 192 ? 7.319 -15.278 -28.701 1.00 64.12 192 LEU A CA 1
ATOM 1480 C C . LEU A 1 192 ? 8.652 -16.043 -28.658 1.00 64.12 192 LEU A C 1
ATOM 1482 O O . LEU A 1 192 ? 8.748 -17.124 -29.234 1.00 64.12 192 LEU A O 1
ATOM 1486 N N . ASN A 1 193 ? 9.676 -15.515 -27.979 1.00 54.09 193 ASN A N 1
ATOM 1487 C CA . ASN A 1 193 ? 11.033 -16.053 -28.014 1.00 54.09 193 ASN A CA 1
ATOM 1488 C C . ASN A 1 193 ? 11.601 -16.237 -26.593 1.00 54.09 193 ASN A C 1
ATOM 1490 O O . ASN A 1 193 ? 12.286 -15.383 -26.028 1.00 54.09 193 ASN A O 1
ATOM 1494 N N . ARG A 1 194 ? 11.331 -17.422 -26.030 1.00 56.50 194 ARG A N 1
ATOM 1495 C CA . ARG A 1 194 ? 11.543 -17.844 -24.628 1.00 56.50 194 ARG A CA 1
ATOM 1496 C C . ARG A 1 194 ? 13.002 -17.822 -24.121 1.00 56.50 194 ARG A C 1
ATOM 1498 O O . ARG A 1 194 ? 13.237 -18.113 -22.952 1.00 56.50 194 ARG A O 1
ATOM 1505 N N . ASN A 1 195 ? 13.978 -17.496 -24.972 1.00 49.47 195 ASN A N 1
ATOM 1506 C CA . ASN A 1 195 ? 15.416 -17.650 -24.700 1.00 49.47 195 ASN A CA 1
ATOM 1507 C C . ASN A 1 195 ? 16.193 -16.341 -24.481 1.00 49.47 195 ASN A C 1
ATOM 1509 O O . ASN A 1 195 ? 17.405 -16.388 -24.263 1.00 49.47 195 ASN A O 1
ATOM 1513 N N . VAL A 1 196 ? 15.545 -15.173 -24.491 1.00 55.66 196 VAL A N 1
ATOM 1514 C CA . VAL A 1 196 ? 16.240 -13.913 -24.180 1.00 55.66 196 VAL A CA 1
ATOM 1515 C C . VAL A 1 196 ? 16.388 -13.771 -22.661 1.00 55.66 196 VAL A C 1
ATOM 1517 O O . VAL A 1 196 ? 15.513 -13.240 -21.980 1.00 55.66 196 VAL A O 1
ATOM 1520 N N . LYS A 1 197 ? 17.507 -14.252 -22.106 1.00 53.78 197 LYS A N 1
ATOM 1521 C CA . LYS A 1 197 ? 17.883 -13.981 -20.710 1.00 53.78 197 LYS A CA 1
ATOM 1522 C C . LYS A 1 197 ? 18.317 -12.520 -20.585 1.00 53.78 197 LYS A C 1
ATOM 1524 O O . LYS A 1 197 ? 19.426 -12.169 -20.977 1.00 53.78 197 LYS A O 1
ATOM 1529 N N . GLN A 1 198 ? 17.457 -11.665 -20.041 1.00 59.44 198 GLN A N 1
ATOM 1530 C CA . GLN A 1 198 ? 17.869 -10.323 -19.635 1.00 59.44 198 GLN A CA 1
ATOM 1531 C C . GLN A 1 198 ? 18.559 -10.386 -18.274 1.00 59.44 198 GLN A C 1
ATOM 1533 O O . GLN A 1 198 ? 18.041 -10.992 -17.337 1.00 59.44 198 GLN A O 1
ATOM 1538 N N . ALA A 1 199 ? 19.717 -9.734 -18.161 1.00 63.53 199 ALA A N 1
ATOM 1539 C CA . ALA A 1 199 ? 20.336 -9.515 -16.864 1.00 63.53 199 ALA A CA 1
ATOM 1540 C C . ALA A 1 199 ? 19.392 -8.649 -15.998 1.00 63.53 199 ALA A C 1
ATOM 1542 O O . ALA A 1 199 ? 18.936 -7.590 -16.468 1.00 63.53 199 ALA A O 1
ATOM 1543 N N . PRO A 1 200 ? 19.064 -9.089 -14.769 1.00 67.81 200 PRO A N 1
ATOM 1544 C CA . PRO A 1 200 ? 18.247 -8.300 -13.858 1.00 67.81 200 PRO A CA 1
ATOM 1545 C C . PRO A 1 200 ? 18.924 -6.950 -13.602 1.00 67.81 200 PRO A C 1
ATOM 1547 O O . PRO A 1 200 ? 20.146 -6.866 -13.511 1.00 67.81 200 PRO A O 1
ATOM 1550 N N . ILE A 1 201 ? 18.128 -5.878 -13.558 1.00 75.25 201 ILE A N 1
ATOM 1551 C CA . ILE A 1 201 ? 18.633 -4.561 -13.154 1.00 75.25 201 ILE A CA 1
ATOM 1552 C C . ILE A 1 201 ? 18.999 -4.608 -11.667 1.00 75.25 201 ILE A C 1
ATOM 1554 O O . ILE A 1 201 ? 18.254 -5.213 -10.891 1.00 75.25 201 ILE A O 1
ATOM 1558 N N . SER A 1 202 ? 20.123 -4.003 -11.275 1.00 83.56 202 SER A N 1
ATOM 1559 C CA . SER A 1 202 ? 20.425 -3.851 -9.848 1.00 83.56 202 SER A CA 1
ATOM 1560 C C . SER A 1 202 ? 19.464 -2.841 -9.210 1.00 83.56 202 SER A C 1
ATOM 1562 O O . SER A 1 202 ? 18.858 -2.016 -9.903 1.00 83.56 202 SER A O 1
ATOM 1564 N N . GLU A 1 203 ? 19.285 -2.909 -7.891 1.00 84.06 203 GLU A N 1
ATOM 1565 C CA . GLU A 1 203 ? 18.406 -1.964 -7.197 1.00 84.06 203 GLU A CA 1
ATOM 1566 C C . GLU A 1 203 ? 18.948 -0.531 -7.297 1.00 84.06 203 GLU A C 1
ATOM 1568 O O . GLU A 1 203 ? 18.170 0.393 -7.516 1.00 84.06 203 GLU A O 1
ATOM 1573 N N . GLU A 1 204 ? 20.268 -0.346 -7.225 1.00 85.62 204 GLU A N 1
ATOM 1574 C CA . GLU A 1 204 ? 20.912 0.966 -7.348 1.00 85.62 204 GLU A CA 1
ATOM 1575 C C . GLU A 1 204 ? 20.647 1.579 -8.727 1.00 85.62 204 GLU A C 1
ATOM 1577 O O . GLU A 1 204 ? 20.144 2.697 -8.824 1.00 85.62 204 GLU A O 1
ATOM 1582 N N . GLN A 1 205 ? 20.871 0.803 -9.792 1.00 86.38 205 GLN A N 1
ATOM 1583 C CA . GLN A 1 205 ? 20.604 1.233 -11.166 1.00 86.38 205 GLN A CA 1
ATOM 1584 C C . GLN A 1 205 ? 19.130 1.587 -11.378 1.00 86.38 205 GLN A C 1
ATOM 1586 O O . GLN A 1 205 ? 18.804 2.558 -12.061 1.00 86.38 205 GLN A O 1
ATOM 1591 N N . LEU A 1 206 ? 18.216 0.796 -10.806 1.00 87.31 206 LEU A N 1
ATOM 1592 C CA . LEU A 1 206 ? 16.791 1.082 -10.908 1.00 87.31 206 LEU A CA 1
ATOM 1593 C C . LEU A 1 206 ? 16.440 2.380 -10.181 1.00 87.31 206 LEU A C 1
ATOM 1595 O O . LEU A 1 206 ? 15.686 3.175 -10.729 1.00 87.31 206 LEU A O 1
ATOM 1599 N N . GLN A 1 207 ? 16.995 2.614 -8.991 1.00 85.94 207 GLN A N 1
ATOM 1600 C CA . GLN A 1 207 ? 16.722 3.824 -8.220 1.00 85.94 207 GLN A CA 1
ATOM 1601 C C . GLN A 1 207 ? 17.297 5.093 -8.863 1.00 85.94 207 GLN A C 1
ATOM 1603 O O . GLN A 1 207 ? 16.717 6.161 -8.683 1.00 85.94 207 GLN A O 1
ATOM 1608 N N . GLU A 1 208 ? 18.381 4.998 -9.634 1.00 86.19 208 GLU A N 1
ATOM 1609 C CA . GLU A 1 208 ? 18.897 6.119 -10.431 1.00 86.19 208 GLU A CA 1
ATOM 1610 C C . GLU A 1 208 ? 17.981 6.467 -11.616 1.00 86.19 208 GLU A C 1
ATOM 1612 O O . GLU A 1 208 ? 17.773 7.640 -11.936 1.00 86.19 208 GLU A O 1
ATOM 1617 N N . LEU A 1 209 ? 17.417 5.452 -12.280 1.00 86.38 209 LEU A N 1
ATOM 1618 C CA . LEU A 1 209 ? 16.570 5.642 -13.461 1.00 86.38 209 LEU A CA 1
ATOM 1619 C C . LEU A 1 209 ? 15.118 5.992 -13.107 1.00 86.38 209 LEU A C 1
ATOM 1621 O O . LEU A 1 209 ? 14.516 6.854 -13.750 1.00 86.38 209 LEU A O 1
ATOM 1625 N N . ASP A 1 210 ? 14.562 5.315 -12.104 1.00 88.94 210 ASP A N 1
ATOM 1626 C CA . ASP A 1 210 ? 13.227 5.520 -11.547 1.00 88.94 210 ASP A CA 1
ATOM 1627 C C . ASP A 1 210 ? 13.272 5.315 -10.019 1.00 88.94 210 ASP A C 1
ATOM 1629 O O . ASP A 1 210 ? 13.053 4.200 -9.525 1.00 88.94 210 ASP A O 1
ATOM 1633 N N . PRO A 1 211 ? 13.499 6.393 -9.243 1.00 89.44 211 PRO A N 1
ATOM 1634 C CA . PRO A 1 211 ? 13.586 6.318 -7.788 1.00 89.44 211 PRO A CA 1
ATOM 1635 C C . PRO A 1 211 ? 12.334 5.731 -7.129 1.00 89.44 211 PRO A C 1
ATOM 1637 O O . PRO A 1 211 ? 12.414 5.238 -6.005 1.00 89.44 211 PRO A O 1
ATOM 1640 N N . TRP A 1 212 ? 11.177 5.795 -7.790 1.00 91.38 212 TRP A N 1
ATOM 1641 C CA . TRP A 1 212 ? 9.888 5.358 -7.256 1.00 91.38 212 TRP A CA 1
ATOM 1642 C C . TRP A 1 212 ? 9.529 3.925 -7.672 1.00 91.38 212 TRP A C 1
ATOM 1644 O O . TRP A 1 212 ? 8.534 3.377 -7.198 1.00 91.38 212 TRP A O 1
ATOM 1654 N N . SER A 1 213 ? 10.321 3.284 -8.528 1.00 91.69 213 SER A N 1
ATOM 1655 C CA . SER A 1 213 ? 10.131 1.872 -8.856 1.00 91.69 213 SER A CA 1
ATOM 1656 C C . SER A 1 213 ? 10.582 0.956 -7.714 1.00 91.69 213 SER A C 1
ATOM 1658 O O . SER A 1 213 ? 11.284 1.376 -6.795 1.00 91.69 213 SER A O 1
ATOM 1660 N N . PHE A 1 214 ? 10.175 -0.308 -7.786 1.00 93.25 214 PHE A N 1
ATOM 1661 C CA . PHE A 1 214 ? 10.571 -1.370 -6.867 1.00 93.25 214 PHE A CA 1
ATOM 1662 C C . PHE A 1 214 ? 11.013 -2.609 -7.650 1.00 93.25 214 PHE A C 1
ATOM 1664 O O . PHE A 1 214 ? 10.637 -2.818 -8.804 1.00 93.25 214 PHE A O 1
ATOM 1671 N N . THR A 1 215 ? 11.816 -3.453 -7.011 1.00 93.31 215 THR A N 1
ATOM 1672 C CA . THR A 1 215 ? 12.353 -4.681 -7.604 1.00 93.31 215 THR A CA 1
ATOM 1673 C C . THR A 1 215 ? 11.472 -5.898 -7.311 1.00 93.31 215 THR A C 1
ATOM 1675 O O . THR A 1 215 ? 10.643 -5.903 -6.399 1.00 93.31 215 THR A O 1
ATOM 1678 N N . ILE A 1 216 ? 11.704 -6.987 -8.051 1.00 92.62 216 ILE A N 1
ATOM 1679 C CA . ILE A 1 216 ? 11.087 -8.302 -7.795 1.00 92.62 216 ILE A CA 1
ATOM 1680 C C . ILE A 1 216 ? 11.391 -8.803 -6.373 1.00 92.62 216 ILE A C 1
ATOM 1682 O O . ILE A 1 216 ? 10.538 -9.433 -5.743 1.00 92.62 216 ILE A O 1
ATOM 1686 N N . ASP A 1 217 ? 12.581 -8.505 -5.852 1.00 93.94 217 ASP A N 1
ATOM 1687 C CA . ASP A 1 217 ? 12.962 -8.854 -4.485 1.00 93.94 217 ASP A CA 1
ATOM 1688 C C . ASP A 1 217 ? 12.149 -8.057 -3.451 1.00 93.94 217 ASP A C 1
ATOM 1690 O O . ASP A 1 217 ? 11.645 -8.636 -2.485 1.00 93.94 217 ASP A O 1
ATOM 1694 N N . ASN A 1 218 ? 11.896 -6.763 -3.696 1.00 94.94 218 ASN A N 1
ATOM 1695 C CA . ASN A 1 218 ? 11.002 -5.978 -2.839 1.00 94.94 218 ASN A CA 1
ATOM 1696 C C . ASN A 1 218 ? 9.582 -6.564 -2.819 1.00 94.94 218 ASN A C 1
ATOM 1698 O O . ASN A 1 218 ? 8.967 -6.642 -1.753 1.00 94.94 218 ASN A O 1
ATOM 1702 N N . VAL A 1 219 ? 9.081 -7.046 -3.966 1.00 96.19 219 VAL A N 1
ATOM 1703 C CA . VAL A 1 219 ? 7.801 -7.770 -4.020 1.00 96.19 219 VAL A CA 1
ATOM 1704 C C . VAL A 1 219 ? 7.862 -8.999 -3.118 1.00 96.19 219 VAL A C 1
ATOM 1706 O O . VAL A 1 219 ? 7.031 -9.130 -2.226 1.00 96.19 219 VAL A O 1
ATOM 1709 N N . ALA A 1 220 ? 8.857 -9.875 -3.277 1.00 95.56 220 ALA A N 1
ATOM 1710 C CA . ALA A 1 220 ? 8.974 -11.080 -2.453 1.00 95.56 220 ALA A CA 1
ATOM 1711 C C . ALA A 1 220 ? 9.002 -10.757 -0.947 1.00 95.56 220 ALA A C 1
ATOM 1713 O O . ALA A 1 220 ? 8.233 -11.343 -0.181 1.00 95.56 220 ALA A O 1
ATOM 1714 N N . LYS A 1 221 ? 9.812 -9.771 -0.538 1.00 95.94 221 LYS A N 1
ATOM 1715 C CA . LYS A 1 221 ? 9.911 -9.300 0.852 1.00 95.94 221 LYS A CA 1
ATOM 1716 C C . LYS A 1 221 ? 8.582 -8.765 1.384 1.00 95.94 221 LYS A C 1
ATOM 1718 O O . LYS A 1 221 ? 8.203 -9.120 2.501 1.00 95.94 221 LYS A O 1
ATOM 1723 N N . SER A 1 222 ? 7.843 -7.984 0.594 1.00 95.50 222 SER A N 1
ATOM 1724 C CA . SER A 1 222 ? 6.567 -7.391 1.023 1.00 95.50 222 SER A CA 1
ATOM 1725 C C . SER A 1 222 ? 5.509 -8.439 1.410 1.00 95.50 222 SER A C 1
ATOM 1727 O O . SER A 1 222 ? 4.803 -8.259 2.401 1.00 95.50 222 SER A O 1
ATOM 1729 N N . PHE A 1 223 ? 5.465 -9.586 0.719 1.00 96.44 223 PHE A N 1
ATOM 1730 C CA . PHE A 1 223 ? 4.479 -10.649 0.970 1.00 96.44 223 PHE A CA 1
ATOM 1731 C C . PHE A 1 223 ? 4.875 -11.653 2.056 1.00 96.44 223 PHE A C 1
ATOM 1733 O O . PHE A 1 223 ? 4.031 -12.448 2.476 1.00 96.44 223 PHE A O 1
ATOM 1740 N N . THR A 1 224 ? 6.104 -11.599 2.582 1.00 95.38 224 THR A N 1
ATOM 1741 C CA . THR A 1 224 ? 6.493 -12.411 3.757 1.00 95.38 224 THR A CA 1
ATOM 1742 C C . THR A 1 224 ? 5.620 -12.116 4.980 1.00 95.38 224 THR A C 1
ATOM 1744 O O . THR A 1 224 ? 5.394 -12.995 5.806 1.00 95.38 224 THR A O 1
ATOM 1747 N N . ARG A 1 225 ? 5.077 -10.893 5.055 1.00 92.06 225 ARG A N 1
ATOM 1748 C CA . ARG A 1 225 ? 4.197 -10.401 6.126 1.00 92.06 225 ARG A CA 1
ATOM 1749 C C . ARG A 1 225 ? 2.711 -10.417 5.751 1.00 92.06 225 ARG A C 1
ATOM 1751 O O . ARG A 1 225 ? 1.883 -9.959 6.535 1.00 92.06 225 ARG A O 1
ATOM 1758 N N . ALA A 1 226 ? 2.367 -10.906 4.557 1.00 96.25 226 ALA A N 1
ATOM 1759 C CA . ALA A 1 226 ? 0.980 -11.003 4.121 1.00 96.25 226 ALA A CA 1
ATOM 1760 C C . ALA A 1 226 ? 0.282 -12.166 4.837 1.00 96.25 226 ALA A C 1
ATOM 1762 O O . ALA A 1 226 ? 0.695 -13.323 4.709 1.00 96.25 226 ALA A O 1
ATOM 1763 N N . ILE A 1 227 ? -0.789 -11.854 5.558 1.00 96.94 227 ILE A N 1
ATOM 1764 C CA . ILE A 1 227 ? -1.606 -12.785 6.326 1.00 96.94 227 ILE A CA 1
ATOM 1765 C C . ILE A 1 227 ? -2.908 -13.018 5.546 1.00 96.94 227 ILE A C 1
ATOM 1767 O O . ILE A 1 227 ? -3.671 -12.071 5.328 1.00 96.94 227 ILE A O 1
ATOM 1771 N N . PRO A 1 228 ? -3.164 -14.254 5.082 1.00 97.06 228 PRO A N 1
ATOM 1772 C CA . PRO A 1 228 ? -4.380 -14.564 4.353 1.00 97.06 228 PRO A CA 1
ATOM 1773 C C . PRO A 1 228 ? -5.580 -14.645 5.303 1.00 97.06 228 PRO A C 1
ATOM 1775 O O . PRO A 1 228 ? -5.487 -15.202 6.395 1.00 97.06 228 PRO A O 1
ATOM 1778 N N . MET A 1 229 ? -6.723 -14.146 4.849 1.00 96.44 229 MET A N 1
ATOM 1779 C CA . MET A 1 229 ? -7.994 -14.193 5.559 1.00 96.44 229 MET A CA 1
ATOM 1780 C C . MET A 1 229 ? -9.016 -15.033 4.795 1.00 96.44 229 MET A C 1
ATOM 1782 O O . MET A 1 229 ? -9.169 -14.910 3.577 1.00 96.44 229 MET A O 1
ATOM 1786 N N . GLN A 1 230 ? -9.749 -15.864 5.534 1.00 95.62 230 GLN A N 1
ATOM 1787 C CA . GLN A 1 230 ? -10.910 -16.583 5.019 1.00 95.62 230 GLN A CA 1
ATOM 1788 C C . GLN A 1 230 ? -12.124 -15.651 4.939 1.00 95.62 230 GLN A C 1
ATOM 1790 O O . GLN A 1 230 ? -12.407 -14.922 5.891 1.00 95.62 230 GLN A O 1
ATOM 1795 N N . LEU A 1 231 ? -12.863 -15.710 3.829 1.00 93.94 231 LEU A N 1
ATOM 1796 C CA . LEU A 1 231 ? -14.117 -14.970 3.667 1.00 93.94 231 LEU A CA 1
ATOM 1797 C C . LEU A 1 231 ? -15.143 -15.378 4.733 1.00 93.94 231 LEU A C 1
ATOM 1799 O O . LEU A 1 231 ? -15.293 -16.563 5.032 1.00 93.94 231 LEU A O 1
ATOM 1803 N N . ARG A 1 232 ? -15.879 -14.393 5.257 1.00 94.00 232 ARG A N 1
ATOM 1804 C CA . ARG A 1 232 ? -16.888 -14.493 6.329 1.00 94.00 232 ARG A CA 1
ATOM 1805 C C . ARG A 1 232 ? -16.357 -14.949 7.692 1.00 94.00 232 ARG A C 1
ATOM 1807 O O . ARG A 1 232 ? -17.143 -15.064 8.625 1.00 94.00 232 ARG A O 1
ATOM 1814 N N . ALA A 1 233 ? -15.056 -15.194 7.827 1.00 95.75 233 ALA A N 1
ATOM 1815 C CA . ALA A 1 233 ? -14.434 -15.432 9.120 1.00 95.75 233 ALA A CA 1
ATOM 1816 C C . ALA A 1 233 ? -13.976 -14.099 9.716 1.00 95.75 233 ALA A C 1
ATOM 1818 O O . ALA A 1 233 ? -13.326 -13.308 9.034 1.00 95.75 233 ALA A O 1
ATOM 1819 N N . THR A 1 234 ? -14.291 -13.860 10.985 1.00 96.25 234 THR A N 1
ATOM 1820 C CA . THR A 1 234 ? -13.791 -12.691 11.709 1.00 96.25 234 THR A CA 1
ATOM 1821 C C . THR A 1 234 ? -12.383 -12.969 12.222 1.00 96.25 234 THR A C 1
ATOM 1823 O O . THR A 1 234 ? -12.164 -13.885 13.012 1.00 96.25 234 THR A O 1
ATOM 1826 N N . HIS A 1 235 ? -11.427 -12.160 11.780 1.00 93.88 235 HIS A N 1
ATOM 1827 C CA . HIS A 1 235 ? -10.040 -12.188 12.229 1.00 93.88 235 HIS A CA 1
ATOM 1828 C C . HIS A 1 235 ? -9.864 -11.147 13.329 1.00 93.88 235 HIS A C 1
ATOM 1830 O O . HIS A 1 235 ? -10.023 -9.950 13.086 1.00 93.88 235 HIS A O 1
ATOM 1836 N N . ASN A 1 236 ? -9.555 -11.599 14.545 1.00 93.38 236 ASN A N 1
ATOM 1837 C CA . ASN A 1 236 ? -9.260 -10.708 15.662 1.00 93.38 236 ASN A CA 1
ATOM 1838 C C . ASN A 1 236 ? -7.766 -10.369 15.678 1.00 93.38 236 ASN A C 1
ATOM 1840 O O . ASN A 1 236 ? -6.911 -11.243 15.818 1.00 93.38 236 ASN A O 1
ATOM 1844 N N . VAL A 1 237 ? -7.463 -9.083 15.543 1.00 88.75 237 VAL A N 1
ATOM 1845 C CA . VAL A 1 237 ? -6.108 -8.539 15.536 1.00 88.75 237 VAL A CA 1
ATOM 1846 C C . VAL A 1 237 ? -6.017 -7.512 16.656 1.00 88.75 237 VAL A C 1
ATOM 1848 O O . VAL A 1 237 ? -6.280 -6.321 16.477 1.00 88.75 237 VAL A O 1
ATOM 1851 N N . SER A 1 238 ? -5.653 -7.980 17.850 1.00 86.00 238 SER A N 1
ATOM 1852 C CA . SER A 1 238 ? -5.621 -7.167 19.071 1.00 86.00 238 SER A CA 1
ATOM 1853 C C . SER A 1 238 ? -6.997 -6.574 19.427 1.00 86.00 238 SER A C 1
ATOM 1855 O O . SER A 1 238 ? -7.805 -7.247 20.056 1.00 86.00 238 SER A O 1
ATOM 1857 N N . ARG A 1 239 ? -7.267 -5.314 19.059 1.00 88.12 239 ARG A N 1
ATOM 1858 C CA . ARG A 1 239 ? -8.528 -4.592 19.337 1.00 88.12 239 ARG A CA 1
ATOM 1859 C C . ARG A 1 239 ? -9.371 -4.358 18.081 1.00 88.12 239 ARG A C 1
ATOM 1861 O O . ARG A 1 239 ? -10.343 -3.611 18.130 1.00 88.12 239 ARG A O 1
ATOM 1868 N N . VAL A 1 240 ? -8.962 -4.946 16.961 1.00 95.19 240 VAL A N 1
ATOM 1869 C CA . VAL A 1 240 ? -9.609 -4.791 15.662 1.00 95.19 240 VAL A CA 1
ATOM 1870 C C . VAL A 1 240 ? -10.180 -6.138 15.251 1.00 95.19 240 VAL A C 1
ATOM 1872 O O . VAL A 1 240 ? -9.446 -7.121 15.179 1.00 95.19 240 VAL A O 1
ATOM 1875 N N . ASN A 1 241 ? -11.471 -6.181 14.952 1.00 97.31 241 ASN A N 1
ATOM 1876 C CA . ASN A 1 241 ? -12.097 -7.310 14.277 1.00 97.31 241 ASN A CA 1
ATOM 1877 C C . ASN A 1 241 ? -12.202 -6.989 12.789 1.00 97.31 241 ASN A C 1
ATOM 1879 O O . ASN A 1 241 ? -12.699 -5.927 12.419 1.00 97.31 241 ASN A O 1
ATOM 1883 N N . ILE A 1 242 ? -11.730 -7.901 11.942 1.00 97.88 242 ILE A N 1
ATOM 1884 C CA . ILE A 1 242 ? -11.748 -7.752 10.487 1.00 97.88 242 ILE A CA 1
ATOM 1885 C C . ILE A 1 242 ? -12.528 -8.923 9.899 1.00 97.88 242 ILE A C 1
ATOM 1887 O O . ILE A 1 242 ? -12.124 -10.074 10.047 1.00 97.88 242 ILE A O 1
ATOM 1891 N N . THR A 1 243 ? -13.623 -8.640 9.202 1.00 98.12 243 THR A N 1
ATOM 1892 C CA . THR A 1 243 ? -14.444 -9.655 8.535 1.00 98.12 243 THR A CA 1
ATOM 1893 C C . THR A 1 243 ? -14.519 -9.344 7.039 1.00 98.12 243 THR A C 1
ATOM 1895 O O . THR A 1 243 ? -15.208 -8.400 6.645 1.00 98.12 243 THR A O 1
ATOM 1898 N N . PRO A 1 244 ? -13.809 -10.093 6.176 1.00 97.50 244 PRO A N 1
ATOM 1899 C CA . PRO A 1 244 ? -13.897 -9.908 4.735 1.00 97.50 244 PRO A CA 1
ATOM 1900 C C . PRO A 1 244 ? -15.120 -10.643 4.172 1.00 97.50 244 PRO A C 1
ATOM 1902 O O . PRO A 1 244 ? -15.291 -11.845 4.365 1.00 97.50 244 PRO A O 1
ATOM 1905 N N . TYR A 1 245 ? -15.959 -9.935 3.432 1.00 95.94 245 TYR A N 1
ATOM 1906 C CA . TYR A 1 245 ? -17.090 -10.465 2.680 1.00 95.94 245 TYR A CA 1
ATOM 1907 C C . TYR A 1 245 ? -16.765 -10.488 1.196 1.00 95.94 245 TYR A C 1
ATOM 1909 O O . TYR A 1 245 ? -15.926 -9.736 0.721 1.00 95.94 245 TYR A O 1
ATOM 1917 N N . TYR A 1 246 ? -17.438 -11.351 0.452 1.00 93.31 246 TYR A N 1
ATOM 1918 C CA . TYR A 1 246 ? -17.248 -11.460 -0.986 1.00 93.31 246 TYR A CA 1
ATOM 1919 C C . TYR A 1 246 ? -17.698 -10.180 -1.719 1.00 93.31 246 TYR A C 1
ATOM 1921 O O . TYR A 1 246 ? -18.831 -9.742 -1.523 1.00 93.31 246 TYR A O 1
ATOM 1929 N N . ALA A 1 247 ? -16.834 -9.611 -2.570 1.00 92.81 247 ALA A N 1
ATOM 1930 C CA . ALA A 1 247 ? -17.115 -8.376 -3.318 1.00 92.81 247 ALA A CA 1
ATOM 1931 C C . ALA A 1 247 ? -17.526 -8.581 -4.786 1.00 92.81 247 ALA A C 1
ATOM 1933 O O . ALA A 1 247 ? -17.837 -7.613 -5.471 1.00 92.81 247 ALA A O 1
ATOM 1934 N N . GLY A 1 248 ? -17.499 -9.806 -5.317 1.00 89.25 248 GLY A N 1
ATOM 1935 C CA . GLY A 1 248 ? -17.605 -9.971 -6.771 1.00 89.25 248 GLY A CA 1
ATOM 1936 C C . GLY A 1 248 ? -16.354 -9.465 -7.481 1.00 89.25 248 GLY A C 1
ATOM 1937 O O . GLY A 1 248 ? -15.263 -9.620 -6.948 1.00 89.25 248 GLY A O 1
ATOM 1938 N N . HIS A 1 249 ? -16.519 -8.872 -8.663 1.00 90.44 249 HIS A N 1
ATOM 1939 C CA . HIS A 1 249 ? -15.483 -8.186 -9.450 1.00 90.44 249 HIS A CA 1
ATOM 1940 C C . HIS A 1 249 ? -14.331 -9.074 -9.944 1.00 90.44 249 HIS A C 1
ATOM 1942 O O . HIS A 1 249 ? -14.223 -9.327 -11.139 1.00 90.44 249 HIS A O 1
ATOM 1948 N N . VAL A 1 250 ? -13.489 -9.582 -9.043 1.00 92.06 250 VAL A N 1
ATOM 1949 C CA . VAL A 1 250 ? -12.397 -10.514 -9.351 1.00 92.06 250 VAL A CA 1
ATOM 1950 C C . VAL A 1 250 ? -12.226 -11.562 -8.256 1.00 92.06 250 VAL A C 1
ATOM 1952 O O . VAL A 1 250 ? -12.708 -11.418 -7.132 1.00 92.06 250 VAL A O 1
ATOM 1955 N N . LEU A 1 251 ? -11.509 -12.643 -8.571 1.00 91.06 251 LEU A N 1
ATOM 1956 C CA . LEU A 1 251 ? -11.277 -13.726 -7.622 1.00 91.06 251 LEU A CA 1
ATOM 1957 C C . LEU A 1 251 ? -10.612 -13.227 -6.325 1.00 91.06 251 LEU A C 1
ATOM 1959 O O . LEU A 1 251 ? -9.530 -12.644 -6.331 1.00 91.06 251 LEU A O 1
ATOM 1963 N N . GLY A 1 252 ? -11.251 -13.509 -5.190 1.00 91.06 252 GLY A N 1
ATOM 1964 C CA . GLY A 1 252 ? -10.764 -13.109 -3.871 1.00 91.06 252 GLY A CA 1
ATOM 1965 C C . GLY A 1 252 ? -10.992 -11.642 -3.516 1.00 91.06 252 GLY A C 1
ATOM 1966 O O . GLY A 1 252 ? -10.573 -11.242 -2.432 1.00 91.06 252 GLY A O 1
ATOM 1967 N N . ALA A 1 253 ? -11.657 -10.848 -4.358 1.00 95.50 253 ALA A N 1
ATOM 1968 C CA . ALA A 1 253 ? -12.016 -9.493 -3.969 1.00 95.50 253 ALA A CA 1
ATOM 1969 C C . ALA A 1 253 ? -12.961 -9.499 -2.765 1.00 95.50 253 ALA A C 1
ATOM 1971 O O . ALA A 1 253 ? -13.871 -10.334 -2.660 1.00 95.50 253 ALA A O 1
ATOM 1972 N N . SER A 1 254 ? -12.731 -8.554 -1.855 1.00 96.25 254 SER A N 1
ATOM 1973 C CA . SER A 1 254 ? -13.461 -8.492 -0.600 1.00 96.25 254 SER A CA 1
ATOM 1974 C C . SER A 1 254 ? -13.916 -7.095 -0.198 1.00 96.25 254 SER A C 1
ATOM 1976 O O . SER A 1 254 ? -13.174 -6.121 -0.296 1.00 96.25 254 SER A O 1
ATOM 1978 N N . VAL A 1 255 ? -15.153 -7.044 0.299 1.00 97.31 255 VAL A N 1
ATO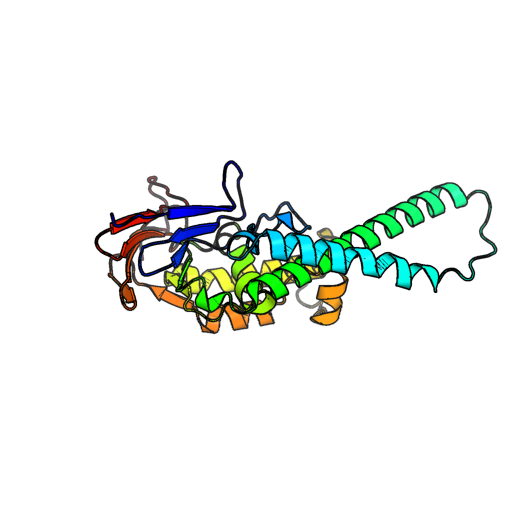M 1979 C CA . VAL A 1 255 ? -15.691 -5.947 1.097 1.00 97.31 255 VAL A CA 1
ATOM 1980 C C . VAL A 1 255 ? -15.217 -6.194 2.521 1.00 97.31 255 VAL A C 1
ATOM 1982 O O . VAL A 1 255 ? -15.498 -7.242 3.097 1.00 97.31 255 VAL A O 1
ATOM 1985 N N . VAL A 1 256 ? -14.493 -5.254 3.105 1.00 97.56 256 VAL A N 1
ATOM 1986 C CA . VAL A 1 256 ? -13.902 -5.413 4.432 1.00 97.56 256 VAL A CA 1
ATOM 1987 C C . VAL A 1 256 ? -14.773 -4.703 5.457 1.00 97.56 256 VAL A C 1
ATOM 1989 O O . VAL A 1 256 ? -14.935 -3.485 5.411 1.00 97.56 256 VAL A O 1
ATOM 1992 N N . HIS A 1 257 ? -15.309 -5.460 6.409 1.00 97.94 257 HIS A N 1
ATOM 1993 C CA . HIS A 1 257 ? -15.956 -4.923 7.601 1.00 97.94 257 HIS A CA 1
ATOM 1994 C C . HIS A 1 257 ? -14.953 -4.897 8.750 1.00 97.94 257 HIS A C 1
ATOM 1996 O O . HIS A 1 257 ? -14.344 -5.916 9.074 1.00 97.94 257 HIS A O 1
ATOM 2002 N N . VAL A 1 258 ? -14.762 -3.722 9.335 1.00 97.56 258 VAL A N 1
ATOM 2003 C CA . VAL A 1 258 ? -13.829 -3.469 10.429 1.00 97.56 258 VAL A CA 1
ATOM 2004 C C . VAL A 1 258 ? -14.609 -2.980 11.636 1.00 97.56 258 VAL A C 1
ATOM 2006 O O . VAL A 1 258 ? -15.379 -2.024 11.534 1.00 97.56 258 VAL A O 1
ATOM 2009 N N . GLU A 1 259 ? -14.374 -3.596 12.788 1.00 97.00 259 GLU A N 1
ATOM 2010 C CA . GLU A 1 259 ? -14.900 -3.137 14.070 1.00 97.00 259 GLU A CA 1
ATOM 2011 C C . GLU A 1 259 ? -13.749 -2.870 15.035 1.00 97.00 259 GLU A C 1
ATOM 2013 O O . GLU A 1 259 ? -12.882 -3.719 15.249 1.00 97.00 259 GLU A O 1
ATOM 2018 N N . CYS A 1 260 ? -13.724 -1.673 15.612 1.00 96.00 260 CYS A N 1
ATOM 2019 C CA . CYS A 1 260 ? -12.710 -1.261 16.574 1.00 96.00 260 CYS A CA 1
ATOM 2020 C C . CYS A 1 260 ? -13.289 -0.183 17.494 1.00 96.00 260 CYS A C 1
ATOM 2022 O O . CYS A 1 260 ? -14.012 0.702 17.041 1.00 96.00 260 CYS A O 1
ATOM 2024 N N . ASP A 1 261 ? -13.003 -0.265 18.796 1.00 93.56 261 ASP A N 1
ATOM 2025 C CA . ASP A 1 261 ? -13.468 0.697 19.809 1.00 93.56 261 ASP A CA 1
ATOM 2026 C C . ASP A 1 261 ? -14.998 0.922 19.825 1.00 93.56 261 ASP A C 1
ATOM 2028 O O . ASP A 1 261 ? -15.479 2.019 20.108 1.00 93.56 261 ASP A O 1
ATOM 2032 N N . GLY A 1 262 ? -15.776 -0.118 19.494 1.00 93.06 262 GLY A N 1
ATOM 2033 C CA . GLY A 1 262 ? -17.240 -0.050 19.393 1.00 93.06 262 GLY A CA 1
ATOM 2034 C C . GLY A 1 262 ? -17.762 0.696 18.158 1.00 93.06 262 GLY A C 1
ATOM 2035 O O . GLY A 1 262 ? -18.965 0.906 18.036 1.00 93.06 262 GLY A O 1
ATOM 2036 N N . LEU A 1 263 ? -16.875 1.099 17.244 1.00 95.69 263 LEU A N 1
ATOM 2037 C CA . LEU A 1 263 ? -17.208 1.709 15.962 1.00 95.69 263 LEU A CA 1
ATOM 2038 C C . LEU A 1 263 ? -17.068 0.679 14.845 1.00 95.69 263 LEU A C 1
ATOM 2040 O O . LEU A 1 263 ? -16.191 -0.184 14.886 1.00 95.69 263 LEU A O 1
ATOM 2044 N N . SER A 1 264 ? -17.908 0.812 13.822 1.00 95.56 264 SER A N 1
ATOM 2045 C CA . SER A 1 264 ? -17.895 -0.055 12.651 1.00 95.56 264 SER A CA 1
ATOM 2046 C C . SER A 1 264 ? -17.655 0.744 11.372 1.00 95.56 264 SER A C 1
ATOM 2048 O O . SER A 1 264 ? -18.209 1.828 11.191 1.00 95.56 264 SER A O 1
ATOM 2050 N N . LEU A 1 265 ? -16.823 0.197 10.489 1.00 96.94 265 LEU A N 1
ATOM 2051 C CA . LEU A 1 265 ? -16.506 0.726 9.169 1.00 96.94 265 LEU A CA 1
ATOM 2052 C C . LEU A 1 265 ? -16.634 -0.396 8.138 1.00 96.94 265 LEU A C 1
ATOM 2054 O O . LEU A 1 265 ? -16.117 -1.491 8.341 1.00 96.94 265 LEU A O 1
ATOM 2058 N N . VAL A 1 266 ? -17.278 -0.113 7.009 1.00 97.88 266 VAL A N 1
ATOM 2059 C CA . VAL A 1 266 ? -17.301 -1.011 5.851 1.00 97.88 266 VAL A CA 1
ATOM 2060 C C . VAL A 1 266 ? -16.568 -0.334 4.702 1.00 97.88 266 VAL A C 1
ATOM 2062 O O . VAL A 1 266 ? -16.900 0.787 4.325 1.00 97.88 266 VAL A O 1
ATOM 2065 N N . TYR A 1 267 ? -15.575 -1.022 4.150 1.00 97.88 267 TYR A N 1
ATOM 2066 C CA . TYR A 1 267 ? -14.826 -0.600 2.977 1.00 97.88 267 TYR A CA 1
ATOM 2067 C C . TYR A 1 267 ? -15.089 -1.564 1.827 1.00 97.88 267 TYR A C 1
ATOM 2069 O O . TYR A 1 267 ? -14.795 -2.753 1.927 1.00 97.88 267 TYR A O 1
ATOM 2077 N N . THR A 1 268 ? -15.662 -1.070 0.734 1.00 96.06 268 THR A N 1
ATOM 2078 C CA . THR A 1 268 ? -16.147 -1.936 -0.347 1.00 96.06 268 THR A CA 1
ATOM 2079 C C . THR A 1 268 ? -15.075 -2.354 -1.344 1.00 96.06 268 THR A C 1
ATOM 2081 O O . THR A 1 268 ? -15.281 -3.336 -2.050 1.00 96.06 268 THR A O 1
ATOM 2084 N N . GLY A 1 269 ? -13.967 -1.611 -1.444 1.00 91.69 269 GLY A N 1
ATOM 2085 C CA . GLY A 1 269 ? -13.070 -1.720 -2.596 1.00 91.69 269 GLY A CA 1
ATOM 2086 C C . GLY A 1 269 ? -13.851 -1.512 -3.900 1.00 91.69 269 GLY A C 1
ATOM 2087 O O . GLY A 1 269 ? -14.669 -0.591 -3.990 1.00 91.69 269 GLY A O 1
ATOM 2088 N N . LEU A 1 270 ? -13.643 -2.406 -4.871 1.00 87.62 270 LEU A N 1
ATOM 2089 C CA . LEU A 1 270 ? -14.477 -2.527 -6.069 1.00 87.62 270 LEU A CA 1
ATOM 2090 C C . LEU A 1 270 ? -15.490 -3.662 -5.889 1.00 87.62 270 LEU A C 1
ATOM 2092 O O . LEU A 1 270 ? -15.113 -4.812 -5.664 1.00 87.62 270 LEU A O 1
ATOM 2096 N N . LEU A 1 271 ? -16.772 -3.311 -5.985 1.00 89.06 271 LEU A N 1
ATOM 2097 C CA . LEU A 1 271 ? -17.908 -4.193 -5.736 1.00 89.06 271 LEU A CA 1
ATOM 2098 C C . LEU A 1 271 ? -18.691 -4.404 -7.029 1.00 89.06 271 LEU A C 1
ATOM 2100 O O . LEU A 1 271 ? -19.115 -3.436 -7.659 1.00 89.06 271 LEU A O 1
ATOM 2104 N N . ASP A 1 272 ? -18.929 -5.664 -7.375 1.00 86.75 272 ASP A N 1
ATOM 2105 C CA . ASP A 1 272 ? -19.827 -6.040 -8.462 1.00 86.75 272 ASP A CA 1
ATOM 2106 C C . ASP A 1 272 ? -20.895 -7.016 -7.956 1.00 86.75 272 ASP A C 1
ATOM 2108 O O . ASP A 1 272 ? -20.602 -8.079 -7.400 1.00 86.75 272 ASP A O 1
ATOM 2112 N N . PHE A 1 273 ? -22.157 -6.643 -8.162 1.00 81.00 273 PHE A N 1
ATOM 2113 C CA . PHE A 1 273 ? -23.315 -7.463 -7.819 1.00 81.00 273 PHE A CA 1
ATOM 2114 C C . PHE A 1 273 ? -23.677 -8.464 -8.921 1.00 81.00 273 PHE A C 1
ATOM 2116 O O . PHE A 1 273 ? -24.411 -9.421 -8.649 1.00 81.00 273 PHE A O 1
ATOM 2123 N N . ALA A 1 274 ? -23.182 -8.262 -10.145 1.00 74.94 274 ALA A N 1
ATOM 2124 C CA . ALA A 1 274 ? -23.455 -9.134 -11.271 1.00 74.94 274 ALA A CA 1
ATOM 2125 C C . ALA A 1 274 ? -22.842 -10.523 -11.057 1.00 74.94 274 ALA A C 1
ATOM 2127 O O . ALA A 1 274 ? -21.765 -10.713 -10.484 1.00 74.94 274 ALA A O 1
ATOM 2128 N N . GLN A 1 275 ? -23.568 -11.539 -11.514 1.00 60.31 275 GLN A N 1
ATOM 2129 C CA . GLN A 1 275 ? -23.145 -12.921 -11.379 1.00 60.31 275 GLN A CA 1
ATOM 2130 C C . GLN A 1 275 ? -22.123 -13.244 -12.473 1.00 60.31 275 GLN A C 1
ATOM 2132 O O . GLN A 1 275 ? -22.485 -13.415 -13.633 1.00 60.31 275 GLN A O 1
ATOM 2137 N N . GLN A 1 276 ? -20.846 -13.328 -12.103 1.00 62.38 276 GLN A N 1
ATOM 2138 C CA . GLN A 1 276 ? -19.773 -13.694 -13.026 1.00 62.38 276 GLN A CA 1
ATOM 2139 C C . GLN A 1 276 ? -19.378 -15.172 -12.864 1.00 62.38 276 GLN A C 1
ATOM 2141 O O . GLN A 1 276 ? -19.232 -15.683 -11.747 1.00 62.38 276 GLN A O 1
ATOM 2146 N N . CYS A 1 277 ? -19.194 -15.876 -13.986 1.00 56.03 277 CYS A N 1
ATOM 2147 C CA . CYS A 1 277 ? -18.631 -17.227 -13.996 1.00 56.03 277 CYS A CA 1
ATOM 2148 C C . CYS A 1 277 ? -17.172 -17.178 -13.516 1.00 56.03 277 CYS A C 1
ATOM 2150 O O . CYS A 1 277 ? -16.316 -16.640 -14.209 1.00 56.03 277 CYS A O 1
ATOM 2152 N N . GLY A 1 278 ? -16.887 -17.752 -12.344 1.00 61.44 278 GLY A N 1
ATOM 2153 C CA . GLY A 1 278 ? -15.521 -17.929 -11.825 1.00 61.44 278 GLY A CA 1
ATOM 2154 C C . GLY A 1 278 ? -15.244 -17.301 -10.458 1.00 61.44 278 GLY A C 1
ATOM 2155 O O . GLY A 1 278 ? -14.251 -17.650 -9.829 1.00 61.44 278 GLY A O 1
ATOM 2156 N N . SER A 1 279 ? -16.118 -16.429 -9.954 1.00 56.00 279 SER A N 1
ATOM 2157 C CA . SER A 1 279 ? -15.856 -15.688 -8.714 1.00 56.00 279 SER A CA 1
ATOM 2158 C C . SER A 1 279 ? -16.647 -16.195 -7.492 1.00 56.00 279 SER A C 1
ATOM 2160 O O . SER A 1 279 ? -16.155 -16.086 -6.377 1.00 56.00 279 SER A O 1
ATOM 2162 N N . ARG A 1 280 ? -17.817 -16.838 -7.662 1.00 54.19 280 ARG A N 1
ATOM 2163 C CA . ARG A 1 280 ? -18.643 -17.380 -6.547 1.00 54.19 280 ARG A CA 1
ATOM 2164 C C . ARG A 1 280 ? -18.367 -18.846 -6.151 1.00 54.19 280 ARG A C 1
ATOM 2166 O O . ARG A 1 280 ? -19.049 -19.360 -5.272 1.00 54.19 280 ARG A O 1
ATOM 2173 N N . GLY A 1 281 ? -17.432 -19.531 -6.812 1.00 48.50 281 GLY A N 1
ATOM 2174 C CA . GLY A 1 281 ? -17.258 -20.990 -6.699 1.00 48.50 281 GLY A CA 1
ATOM 2175 C C . GLY A 1 281 ? -16.184 -21.491 -5.725 1.00 48.50 281 GLY A C 1
ATOM 2176 O O . GLY A 1 281 ? -15.890 -22.683 -5.761 1.00 48.50 281 GLY A O 1
ATOM 2177 N N . LEU A 1 282 ? -15.576 -20.615 -4.917 1.00 44.50 282 LEU A N 1
ATOM 2178 C CA . LEU A 1 282 ? -14.458 -20.937 -4.015 1.00 44.50 282 LEU A CA 1
ATOM 2179 C C . LEU A 1 282 ? -14.742 -20.502 -2.574 1.00 44.50 282 LEU A C 1
ATOM 2181 O O . LEU A 1 282 ? -15.209 -19.355 -2.387 1.00 44.50 282 LEU A O 1
#

InterPro domains:
  IPR001279 Metallo-beta-lactamase [PF16661] (112-267)
  IPR036866 Ribonuclease Z/Hydroxyacylglutathione hydrolase-like [G3DSA:3.60.15.10] (1-278)
  IPR036866 Ribonuclease Z/Hydroxyacylglutathione hydrolase-like [SSF56281] (4-269)
  IPR050698 RNA Processing Metallo-Beta-Lactamase [PTHR11203] (5-269)

Nearest PDB structures (foldseek):
  8t1q-assembly1_A  TM=9.485E-01  e=4.719E-15  Homo sapiens
  8t1r-assembly1_A  TM=9.276E-01  e=5.005E-15  Homo sapiens
  6v4x-assembly1_H  TM=9.012E-01  e=2.468E-15  Homo sapiens
  6q5a-assembly1_A  TM=8.413E-01  e=1.076E-14  Cryptosporidium hominis
  6i1d-assembly1_A  TM=8.557E-01  e=1.715E-13  Saccharomyces cerevisiae S288C

Solvent-accessible surface area (backbone atoms only — not comparable to full-atom values): 15421 Å² total; per-residue (Å²): 131,94,56,78,46,79,46,72,39,26,42,72,99,49,86,36,7,26,19,35,35,44,34,46,84,90,48,25,38,31,41,29,35,3,18,22,9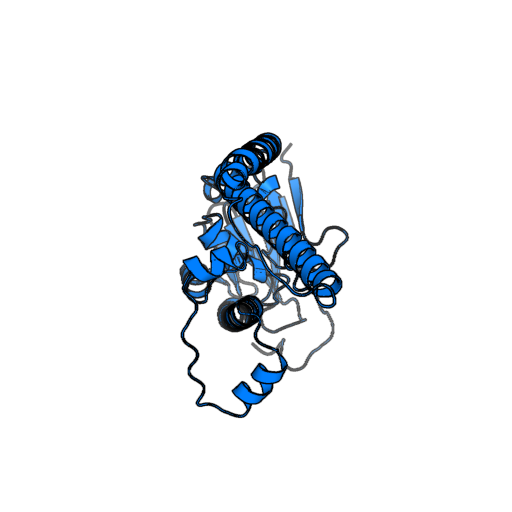0,89,45,91,56,78,75,16,40,40,52,63,54,70,77,43,53,55,69,58,27,54,51,38,30,54,58,49,57,57,57,51,68,70,58,62,76,77,66,87,75,87,88,85,91,77,64,86,90,53,44,74,60,51,51,54,49,48,53,50,52,52,52,53,50,51,52,51,50,53,45,42,30,47,53,52,17,41,33,63,49,28,71,59,40,38,83,64,34,60,36,37,38,37,33,35,51,51,49,35,26,44,51,24,39,33,44,46,26,67,68,42,50,42,73,49,50,33,38,28,24,55,49,19,64,65,47,29,60,57,56,52,37,51,51,24,51,54,50,53,41,49,60,71,69,50,62,72,72,53,53,56,54,43,74,75,37,89,76,76,82,73,81,79,78,51,71,67,62,42,42,73,65,38,57,85,64,57,51,56,63,37,43,57,60,47,52,74,46,51,43,67,42,59,73,74,42,73,47,77,57,94,71,35,39,39,31,32,35,82,12,37,79,49,64,41,18,21,24,37,36,38,39,42,94,93,42,78,48,76,45,48,73,69,69,36,89,69,91,58,96,79,53,82,82,121

Radius of gyration: 21.86 Å; Cα contacts (8 Å, |Δi|>4): 484; chains: 1; bounding box: 58×45×61 Å

Mean predicted aligned error: 8.64 Å

Organism: NCBI:txid323732

Foldseek 3Di:
DWDKDKDFQDPPVDFFQGWIWIDTPVAIEIEFWAADPVDQFPNRHGNLLVLFDVVQLVVQLVVQLVVVVVVVVVPPDDDPDDDPVCCVVVVVVVVVVVVLLSRLSSRLSSLVSLLVRLVPVCVSHQEYEFQAQDRRGCVCLLVCCPSSPHDHAYEFAPVRLVVNLVVNQVVLVVLQCVLVVHDVVVVVVCVVPVPPDDDADDPVRSCSSRVSGDHSVSSVVSSVRYDHDDAQDWDDDPQKTWHWHQFPPDARGTFIWIDGPNDIDTRRPHHDPDDDPPHPPD

Secondary structure (DSSP, 8-state):
----EEEEEE-SSSSS--EEEEE-SS-EEEE-----TT--SGGGS--GGGGS-HHHHHHHHHHHHHTHHHHGGG---------TTTHHHHHHHHHHHHHHHHHHHHHHHHHHHHHHHTTTHHHH-SEEE---SSHHHHTTHHIIIIIS---S-EEEEHHHHHHHHHHHHHHHHHHHHHHTT--HHHHHHHHH-TT--PPPPPHHHHHHH-TT---HHHHHHHHTTEEEE-TT--EEETTEEEEEEE--SSTT-EEEEEEETTEEEEE-SS---S--TTTS--